Protein AF-A0A2R5GRP2-F1 (afdb_monomer_lite)

Radius of gyration: 33.59 Å; chains: 1; bounding box: 84×101×77 Å

Organism: NCBI:txid2315210

Sequence (358 aa):
MQRFFGSDDLDRAREEDQEDGGRRRRFSERTPSVSNTRTTKNRHRKRLSARVRTIVASLPGARESVGASSSTSNSSSSRRLSLGASSSNRRRLSTNFRTLTSGSEDLRGHLDSLGSDDEYEDYKAKREHRFDEQDDEDDQDQDEHDDWRSATTDYSRRDPILLTEITEDEPTFIYERPNGTRVRYRVESLVDYMLFAGTFAEPETALPFSEDDLAEIDRLAQEAGFDRESVLDASRQPQQFADRRFSTSALVGLERCCGELVGEIPEIAESDESRESAQVYLMTELFPSIRYYFRQIYDFDPEFATQSLEQWRAFVRGPPNRPNADRNRVQNMAMQFFSDLERDYPAPSPQESESENV

Foldseek 3Di:
DDDDDDDDDDPPDPDDDDDDDDDPDPDPPPPPDPPPPVVVVVVVVVVVVVVLVVVVVPQPPPPPPPDDDDDDDDDD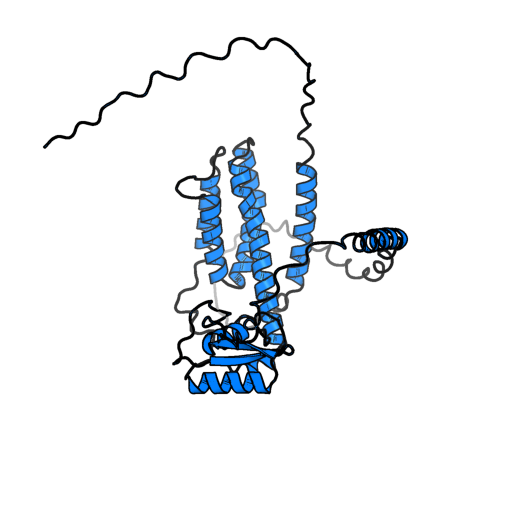DDDDDDDDDDDDDPPDDDPDDPDDDPDPPPPPPPPPPPDDVVVVVVVVVVVVVPPPPDDDDDDDDPDDDPPPVVPPDPQPLAAPQVRDGDDPPAQWDWDQDPVRDIHIHRLVSLQCCCVVQVQQADPPPSHHDDLVSQVVSQVSCVVVVNPHDRSSVSVVCSVVSVSVNVLVVSLVVLLVVLVVLLVVLLVLQPDPDALVVSVCCCVPPRLVSNLVSLVVSCVSPVQVSVVSLVVSLCVLQDDPVDGRHGNSVCSVVVVVSSVVSCVVRPRDDPVVVVPPPD

Secondary structure (DSSP, 8-state):
----------S-----------------------TTHHHHHHHHHHHHHHHHHHHHTTSTTTTSSS-------------------------S----SSS-SS--SSSSSSSS-S--THHHHHHHHHHHTTSS----------S--TTSTT------SB-TTT-PBPPTTS-EEEEE-TTS-EEEEEHHHHHHHHHHHT--B-TTT-PBPPHHHHHHHHHHHHHTT-----HHHHHT-HHHHHHHHHHHHHHHHHHHHHHHHHHHHHHHHHSSS-HHHHHHHIIIIIHHHHHHHHHHHHHH-HHHHHHHHHHHHHHHH--TTSPPP-TTS-HHHHHHHHHHHHHHSPPPPTTTTTSS--

Structure (mmCIF, N/CA/C/O backbone):
data_AF-A0A2R5GRP2-F1
#
_entry.id   AF-A0A2R5GRP2-F1
#
loop_
_atom_site.group_PDB
_atom_site.id
_atom_site.type_symbol
_atom_site.label_atom_id
_atom_site.label_alt_id
_atom_site.label_comp_id
_atom_site.label_asym_id
_atom_site.label_entity_id
_atom_site.label_seq_id
_atom_site.pdbx_PDB_ins_code
_atom_site.Cartn_x
_atom_site.Cartn_y
_atom_site.Cartn_z
_atom_site.occupancy
_atom_site.B_iso_or_equiv
_atom_site.auth_seq_id
_atom_site.auth_comp_id
_atom_site.auth_asym_id
_atom_site.auth_atom_id
_atom_site.pdbx_PDB_model_num
ATOM 1 N N . MET A 1 1 ? -40.818 5.295 -43.893 1.00 42.00 1 MET A N 1
ATOM 2 C CA . MET A 1 1 ? -40.616 6.736 -43.633 1.00 42.00 1 MET A CA 1
ATOM 3 C C . MET A 1 1 ? -39.122 7.001 -43.579 1.00 42.00 1 MET A C 1
ATOM 5 O O . MET A 1 1 ? -38.483 6.665 -42.595 1.00 42.00 1 MET A O 1
ATOM 9 N N . GLN A 1 2 ? -38.575 7.495 -44.688 1.00 37.28 2 GLN A N 1
ATOM 10 C CA . GLN A 1 2 ? -37.190 7.948 -44.828 1.00 37.28 2 GLN A CA 1
ATOM 11 C C . GLN A 1 2 ? -37.059 9.339 -44.194 1.00 37.28 2 GLN A C 1
ATOM 13 O O . GLN A 1 2 ? -37.942 10.173 -44.394 1.00 37.28 2 GLN A O 1
ATOM 18 N N . ARG A 1 3 ? -35.979 9.604 -43.451 1.00 44.75 3 ARG A N 1
ATOM 19 C CA . ARG A 1 3 ? -35.575 10.967 -43.083 1.00 44.75 3 ARG A CA 1
ATOM 20 C C . ARG A 1 3 ? -34.190 11.247 -43.652 1.00 44.75 3 ARG A C 1
ATOM 22 O O . ARG A 1 3 ? -33.227 10.562 -43.329 1.00 44.75 3 ARG A O 1
ATOM 29 N N . PHE A 1 4 ? -34.179 12.232 -44.541 1.00 49.69 4 PHE A N 1
ATOM 30 C CA . PHE A 1 4 ? -33.035 12.949 -45.083 1.00 49.69 4 PHE A CA 1
ATOM 31 C C . PHE A 1 4 ? -32.295 13.691 -43.962 1.00 49.69 4 PHE A C 1
ATOM 33 O O . PHE A 1 4 ? -32.942 14.358 -43.157 1.00 49.69 4 PHE A O 1
ATOM 40 N N . PHE A 1 5 ? -30.964 13.645 -43.965 1.00 48.28 5 PHE A N 1
ATOM 41 C CA . PHE A 1 5 ? -30.134 14.682 -43.355 1.00 48.28 5 PHE A CA 1
ATOM 42 C C . PHE A 1 5 ? -29.371 15.380 -44.478 1.00 48.28 5 PHE A C 1
ATOM 44 O O . PHE A 1 5 ? -28.694 14.727 -45.271 1.00 48.28 5 PHE A O 1
ATOM 51 N N . GLY A 1 6 ? -29.596 16.690 -44.574 1.00 41.53 6 GLY A N 1
ATOM 52 C CA . GLY A 1 6 ? -28.989 17.584 -45.547 1.00 41.53 6 GLY A CA 1
ATOM 53 C C . GLY A 1 6 ? -27.533 17.866 -45.206 1.00 41.53 6 GLY A C 1
ATOM 54 O O . GLY A 1 6 ? -27.163 18.023 -44.044 1.00 41.53 6 GLY A O 1
ATOM 55 N N . SER A 1 7 ? -26.732 17.892 -46.258 1.00 47.41 7 SER A N 1
ATOM 56 C CA . SER A 1 7 ? -25.325 18.244 -46.305 1.00 47.41 7 SER A CA 1
ATOM 57 C C . SER A 1 7 ? -25.214 19.654 -46.877 1.00 47.41 7 SER A C 1
ATOM 59 O O . SER A 1 7 ? -25.222 19.782 -48.092 1.00 47.41 7 SER A O 1
ATOM 61 N N . ASP A 1 8 ? -25.148 20.678 -46.033 1.00 50.06 8 ASP A N 1
ATOM 62 C CA . ASP A 1 8 ? -24.858 22.058 -46.442 1.00 50.06 8 ASP A CA 1
ATOM 63 C C . ASP A 1 8 ? -24.327 22.810 -45.215 1.00 50.06 8 ASP A C 1
ATOM 65 O O . ASP A 1 8 ? -25.130 23.291 -44.430 1.00 50.06 8 ASP A O 1
ATOM 69 N N . ASP A 1 9 ? -23.002 22.825 -45.001 1.00 50.00 9 ASP A N 1
ATOM 70 C CA . ASP A 1 9 ? -22.306 23.776 -44.099 1.00 50.00 9 ASP A CA 1
ATOM 71 C C . ASP A 1 9 ? -20.762 23.634 -44.182 1.00 50.00 9 ASP A C 1
ATOM 73 O O . ASP A 1 9 ? -20.066 23.515 -43.174 1.00 50.00 9 ASP A O 1
ATOM 77 N N . LEU A 1 10 ? -20.181 23.609 -45.393 1.00 50.19 10 LEU A N 1
ATOM 78 C CA . LEU A 1 10 ? -18.722 23.433 -45.568 1.00 50.19 10 LEU A CA 1
ATOM 79 C C . LEU A 1 10 ? -17.985 24.480 -46.423 1.00 50.19 10 LEU A C 1
ATOM 81 O O . LEU A 1 10 ? -16.818 24.267 -46.731 1.00 50.19 10 LEU A O 1
ATOM 85 N N . ASP A 1 11 ? -18.576 25.643 -46.719 1.00 48.56 11 ASP A N 1
ATOM 86 C CA . ASP A 1 11 ? -17.960 26.623 -47.641 1.00 48.56 11 ASP A CA 1
ATOM 87 C C . ASP A 1 11 ? -17.788 28.053 -47.083 1.00 48.56 11 ASP A C 1
ATOM 89 O O . ASP A 1 11 ? -17.907 29.031 -47.821 1.00 48.56 11 ASP A O 1
ATOM 93 N N . ARG A 1 12 ? -17.484 28.240 -45.787 1.00 49.84 12 ARG A N 1
ATOM 94 C CA . ARG A 1 12 ? -17.357 29.610 -45.233 1.00 49.84 12 ARG A CA 1
ATOM 95 C C . ARG A 1 12 ? -16.226 29.865 -44.234 1.00 49.84 12 ARG A C 1
ATOM 97 O O . ARG A 1 12 ? -16.458 30.455 -43.185 1.00 49.84 12 ARG A O 1
ATOM 104 N N . ALA A 1 13 ? -14.993 29.482 -44.567 1.00 45.59 13 ALA A N 1
ATOM 105 C CA . ALA A 1 13 ? -13.818 29.918 -43.793 1.00 45.59 13 ALA A CA 1
ATOM 106 C C . ALA A 1 13 ? -12.528 29.983 -44.630 1.00 45.59 13 ALA A C 1
ATOM 108 O O . ALA A 1 13 ? -11.503 29.410 -44.261 1.00 45.59 13 ALA A O 1
ATOM 109 N N . ARG A 1 14 ? -12.570 30.636 -45.797 1.00 50.59 14 ARG A N 1
ATOM 110 C CA . ARG A 1 14 ? -11.389 30.769 -46.658 1.00 50.59 14 ARG A CA 1
ATOM 111 C C . ARG A 1 14 ? -11.314 32.128 -47.339 1.00 50.59 14 ARG A C 1
ATOM 113 O O . ARG A 1 14 ? -11.380 32.190 -48.553 1.00 50.59 14 ARG A O 1
ATOM 120 N N . GLU A 1 15 ? -11.176 33.188 -46.554 1.00 54.12 15 GLU A N 1
ATOM 121 C CA . GLU A 1 15 ? -10.680 34.491 -47.012 1.00 54.12 15 GLU A CA 1
ATOM 122 C C . GLU A 1 15 ? -10.561 35.410 -45.799 1.00 54.12 15 GLU A C 1
ATOM 124 O O . GLU A 1 15 ? -11.574 35.881 -45.308 1.00 54.12 15 GLU A O 1
ATOM 129 N N . GLU A 1 16 ? -9.342 35.556 -45.279 1.00 52.00 16 GLU A N 1
ATOM 130 C CA . GLU A 1 16 ? -8.806 36.706 -44.529 1.00 52.00 16 GLU A CA 1
ATOM 131 C C . GLU A 1 16 ? -7.532 36.220 -43.829 1.00 52.00 16 GLU A C 1
ATOM 133 O O . GLU A 1 16 ? -7.597 35.406 -42.918 1.00 52.00 16 GLU A O 1
ATOM 138 N N . ASP A 1 17 ? -6.378 36.585 -44.395 1.00 45.94 17 ASP A N 1
ATOM 139 C CA . ASP A 1 17 ? -5.119 36.877 -43.685 1.00 45.94 17 ASP A CA 1
ATOM 140 C C . ASP A 1 17 ? -3.984 36.966 -44.714 1.00 45.94 17 ASP A C 1
ATOM 142 O O . ASP A 1 17 ? -3.132 36.089 -44.887 1.00 45.94 17 ASP A O 1
ATOM 146 N N . GLN A 1 18 ? -4.016 38.076 -45.448 1.00 48.25 18 GLN A N 1
ATOM 147 C CA . GLN A 1 18 ? -2.868 38.630 -46.145 1.00 48.25 18 GLN A CA 1
ATOM 148 C C . GLN A 1 18 ? -2.568 39.977 -45.483 1.00 48.25 18 GLN A C 1
ATOM 150 O O . GLN A 1 18 ? -3.483 40.760 -45.268 1.00 48.25 18 GLN A O 1
ATOM 155 N N . GLU A 1 19 ? -1.279 40.216 -45.227 1.00 50.59 19 GLU A N 1
ATOM 156 C CA . GLU A 1 19 ? -0.665 41.453 -44.714 1.00 50.59 19 GLU A CA 1
ATOM 157 C C . GLU A 1 19 ? -0.461 41.553 -43.191 1.00 50.59 19 GLU A C 1
ATOM 159 O O . GLU A 1 19 ? -1.146 42.286 -42.493 1.00 50.59 19 GLU A O 1
ATOM 164 N N . ASP A 1 20 ? 0.634 40.958 -42.697 1.00 46.66 20 ASP A N 1
ATOM 165 C CA . ASP A 1 20 ? 1.505 41.736 -41.808 1.00 46.66 20 ASP A CA 1
ATOM 166 C C . ASP A 1 20 ? 2.986 41.452 -42.088 1.00 46.66 20 ASP A C 1
ATOM 168 O O . ASP A 1 20 ? 3.530 40.356 -41.901 1.00 46.66 20 ASP A O 1
ATOM 172 N N . GLY A 1 21 ? 3.630 42.473 -42.642 1.00 46.66 21 GLY A N 1
ATOM 173 C CA . GLY A 1 21 ? 5.024 42.484 -43.018 1.00 46.66 21 GLY A CA 1
ATOM 174 C C . GLY A 1 21 ? 5.867 43.138 -41.933 1.00 46.66 21 GLY A C 1
ATOM 175 O O . GLY A 1 21 ? 5.850 44.350 -41.763 1.00 46.66 21 GLY A O 1
ATOM 176 N N . GLY A 1 22 ? 6.762 42.350 -41.339 1.00 46.25 22 GLY A N 1
ATOM 177 C CA . GLY A 1 22 ? 8.067 42.861 -40.927 1.00 46.25 22 GLY A CA 1
ATOM 178 C C . GLY A 1 22 ? 8.348 42.879 -39.429 1.00 46.25 22 GLY A C 1
ATOM 179 O O . GLY A 1 22 ? 7.988 43.803 -38.715 1.00 46.25 22 GLY A O 1
ATOM 180 N N . ARG A 1 23 ? 9.201 41.938 -39.003 1.00 41.94 23 ARG A N 1
ATOM 181 C CA . ARG A 1 23 ? 10.429 42.200 -38.221 1.00 41.94 23 ARG A CA 1
ATOM 182 C C . ARG A 1 23 ? 11.177 40.886 -38.002 1.00 41.94 23 ARG A C 1
ATOM 184 O O . ARG A 1 23 ? 10.988 40.180 -37.019 1.00 41.94 23 ARG A O 1
ATOM 191 N N . ARG A 1 24 ? 12.091 40.573 -38.926 1.00 44.19 24 ARG A N 1
ATOM 192 C CA . ARG A 1 24 ? 13.098 39.515 -38.752 1.00 44.19 24 ARG A CA 1
ATOM 193 C C . ARG A 1 24 ? 14.071 39.912 -37.635 1.00 44.19 24 ARG A C 1
ATOM 195 O O . ARG A 1 24 ? 15.111 40.514 -37.897 1.00 44.19 24 ARG A O 1
ATOM 202 N N . ARG A 1 25 ? 13.760 39.550 -36.389 1.00 44.38 25 ARG A N 1
ATOM 203 C CA . ARG A 1 25 ? 14.774 39.410 -35.337 1.00 44.38 25 ARG A CA 1
ATOM 204 C C . ARG A 1 25 ? 15.482 38.076 -35.559 1.00 44.38 25 ARG A C 1
ATOM 206 O O . ARG A 1 25 ? 14.883 37.020 -35.404 1.00 44.38 25 ARG A O 1
ATOM 213 N N . ARG A 1 26 ? 16.755 38.137 -35.959 1.00 43.94 26 ARG A N 1
ATOM 214 C CA . ARG A 1 26 ? 17.664 36.985 -35.954 1.00 43.94 26 ARG A CA 1
ATOM 215 C C . ARG A 1 26 ? 17.846 36.538 -34.501 1.00 43.94 26 ARG A C 1
ATOM 217 O O . ARG A 1 26 ? 18.658 37.115 -33.785 1.00 43.94 26 ARG A O 1
ATOM 224 N N . PHE A 1 27 ? 17.070 35.550 -34.072 1.00 39.59 27 PHE A N 1
ATOM 225 C CA . PHE A 1 27 ? 17.399 34.759 -32.895 1.00 39.59 27 PHE A CA 1
ATOM 226 C C . PHE A 1 27 ? 18.541 33.826 -33.288 1.00 39.59 27 PHE A C 1
ATOM 228 O O . PHE A 1 27 ? 18.410 33.016 -34.202 1.00 39.59 27 PHE A O 1
ATOM 235 N N . SER A 1 28 ? 19.694 34.004 -32.652 1.00 43.53 28 SER A N 1
ATOM 236 C CA . SER A 1 28 ? 20.779 33.040 -32.721 1.00 43.53 28 SER A CA 1
ATOM 237 C C . SER A 1 28 ? 20.319 31.755 -32.037 1.00 43.53 28 SER A C 1
ATOM 239 O O . SER A 1 28 ? 19.992 31.748 -30.851 1.00 43.53 28 SER A O 1
ATOM 241 N N . GLU A 1 29 ? 20.291 30.665 -32.796 1.00 41.75 29 GLU A N 1
ATOM 242 C CA . GLU A 1 29 ? 20.126 29.311 -32.282 1.00 41.75 29 GLU A CA 1
ATOM 243 C C . GLU A 1 29 ? 21.314 28.984 -31.366 1.00 41.75 29 GLU A C 1
ATOM 245 O O . GLU A 1 29 ? 22.359 28.497 -31.790 1.00 41.75 29 GLU A O 1
ATOM 250 N N . ARG A 1 30 ? 21.175 29.284 -30.072 1.00 42.44 30 ARG A N 1
ATOM 251 C CA . ARG A 1 30 ? 21.917 28.574 -29.034 1.00 42.44 30 ARG A CA 1
ATOM 252 C C . ARG A 1 30 ? 21.149 27.295 -28.749 1.00 42.44 30 ARG A C 1
ATOM 254 O O . ARG A 1 30 ? 20.247 27.281 -27.919 1.00 42.44 30 ARG A O 1
ATOM 261 N N . THR A 1 31 ? 21.516 26.226 -29.444 1.00 46.00 31 THR A N 1
ATOM 262 C CA . THR A 1 31 ? 21.141 24.867 -29.056 1.00 46.00 31 THR A CA 1
ATOM 263 C C . THR A 1 31 ? 21.637 24.619 -27.624 1.00 46.00 31 THR A C 1
ATOM 265 O O . THR A 1 31 ? 22.850 24.711 -27.394 1.00 46.00 31 THR A O 1
ATOM 268 N N . PRO A 1 32 ? 20.763 24.343 -26.641 1.00 43.00 32 PRO A N 1
ATOM 269 C CA . PRO A 1 32 ? 21.218 23.930 -25.324 1.00 43.00 32 PRO A CA 1
ATOM 270 C C . PRO A 1 32 ? 21.954 22.594 -25.461 1.00 43.00 32 PRO A C 1
ATOM 272 O O . PRO A 1 32 ? 21.429 21.626 -26.006 1.00 43.00 32 PRO A O 1
ATOM 275 N N . SER A 1 33 ? 23.200 22.560 -24.995 1.00 46.88 33 SER A N 1
ATOM 276 C CA . SER A 1 33 ? 23.990 21.335 -24.894 1.00 46.88 33 SER A CA 1
ATOM 277 C C . SER A 1 33 ? 23.273 20.337 -23.976 1.00 46.88 33 SER A C 1
ATOM 279 O O . SER A 1 33 ? 23.182 20.548 -22.766 1.00 46.88 33 SER A O 1
ATOM 281 N N . VAL A 1 34 ? 22.770 19.243 -24.553 1.00 49.34 34 VAL A N 1
ATOM 282 C CA . VAL A 1 34 ? 22.021 18.162 -23.879 1.00 49.34 34 VAL A CA 1
ATOM 283 C C . VAL A 1 34 ? 22.939 17.252 -23.028 1.00 49.34 34 VAL A C 1
ATOM 285 O O . VAL A 1 34 ? 22.512 16.242 -22.478 1.00 49.34 34 VAL A O 1
ATOM 288 N N . SER A 1 35 ? 24.219 17.589 -22.836 1.00 47.88 35 SER A N 1
ATOM 289 C CA . SER A 1 35 ? 25.205 16.650 -22.278 1.00 47.88 35 SER A CA 1
ATOM 290 C C . SER A 1 35 ? 25.266 16.532 -20.742 1.00 47.88 35 SER A C 1
ATOM 292 O O . SER A 1 35 ? 26.116 15.794 -20.248 1.00 47.88 35 SER A O 1
ATOM 294 N N . ASN A 1 36 ? 24.411 17.208 -19.958 1.00 45.16 36 ASN A N 1
ATOM 295 C CA . ASN A 1 36 ? 24.602 17.311 -18.494 1.00 45.16 36 ASN A CA 1
ATOM 296 C C . ASN A 1 36 ? 23.545 16.648 -17.587 1.00 45.16 36 ASN A C 1
ATOM 298 O O . ASN A 1 36 ? 23.745 16.612 -16.375 1.00 45.16 36 ASN A O 1
ATOM 302 N N . THR A 1 37 ? 22.466 16.058 -18.108 1.00 48.72 37 THR A N 1
ATOM 303 C CA . THR A 1 37 ? 21.441 15.396 -17.263 1.00 48.72 37 THR A CA 1
ATOM 304 C C . THR A 1 37 ? 21.808 13.961 -16.852 1.00 48.72 37 THR A C 1
ATOM 306 O O . THR A 1 37 ? 21.273 13.426 -15.882 1.00 48.72 37 THR A O 1
ATOM 309 N N . ARG A 1 38 ? 22.761 13.321 -17.544 1.00 49.44 38 ARG A N 1
ATOM 310 C CA . ARG A 1 38 ? 23.142 11.913 -17.306 1.00 49.44 38 ARG A CA 1
ATOM 311 C C . ARG A 1 38 ? 24.060 11.734 -16.084 1.00 49.44 38 ARG A C 1
ATOM 313 O O . ARG A 1 38 ? 24.023 10.702 -15.416 1.00 49.44 38 ARG A O 1
ATOM 320 N N . THR A 1 39 ? 24.863 12.745 -15.739 1.00 52.59 39 THR A N 1
ATOM 321 C CA . THR A 1 39 ? 25.797 12.690 -14.594 1.00 52.59 39 THR A CA 1
ATOM 322 C C . THR A 1 39 ? 25.099 12.900 -13.247 1.00 52.59 39 THR A C 1
ATOM 324 O O . THR A 1 39 ? 25.524 12.326 -12.240 1.00 52.59 39 THR A O 1
ATOM 327 N N . THR A 1 40 ? 24.002 13.658 -13.219 1.00 50.94 40 THR A N 1
ATOM 328 C CA . THR A 1 40 ? 23.194 13.891 -12.013 1.00 50.94 40 THR A CA 1
ATOM 329 C C . THR A 1 40 ? 22.341 12.670 -11.660 1.00 50.94 40 THR A C 1
ATOM 331 O O . THR A 1 40 ? 22.373 12.241 -10.503 1.00 50.94 40 THR A O 1
ATOM 334 N N . LYS A 1 41 ? 21.703 12.019 -12.648 1.00 54.81 41 LYS A N 1
ATOM 335 C CA . LYS A 1 41 ? 20.965 10.752 -12.449 1.00 54.81 41 LYS A CA 1
ATOM 336 C C . LYS A 1 41 ? 21.868 9.640 -11.879 1.00 54.81 41 LYS A C 1
ATOM 338 O O . LYS A 1 41 ? 21.518 9.002 -10.885 1.00 54.81 41 LYS A O 1
ATOM 343 N N . ASN A 1 42 ? 23.094 9.486 -12.393 1.00 53.84 42 ASN A N 1
ATOM 344 C CA . ASN A 1 42 ? 24.057 8.490 -11.889 1.00 53.84 42 ASN A CA 1
ATOM 345 C C . ASN A 1 42 ? 24.527 8.736 -10.441 1.00 53.84 42 ASN A C 1
ATOM 347 O O . ASN A 1 42 ? 24.821 7.785 -9.710 1.00 53.84 42 ASN A O 1
ATOM 351 N N . ARG A 1 43 ? 24.602 9.998 -9.994 1.00 52.06 43 ARG A N 1
ATOM 352 C CA . ARG A 1 43 ? 24.939 10.328 -8.597 1.00 52.06 43 ARG A CA 1
ATOM 353 C C . ARG A 1 43 ? 23.783 10.035 -7.644 1.00 52.06 43 ARG A C 1
ATOM 355 O O . ARG A 1 43 ? 24.036 9.577 -6.530 1.00 52.06 43 ARG A O 1
ATOM 362 N N . HIS A 1 44 ? 22.541 10.251 -8.074 1.00 50.03 44 HIS A N 1
ATOM 363 C CA . HIS A 1 44 ? 21.370 9.949 -7.254 1.00 50.03 44 HIS A CA 1
ATOM 364 C C . HIS A 1 44 ? 21.200 8.433 -7.046 1.00 50.03 44 HIS A C 1
ATOM 366 O O . HIS A 1 44 ? 21.066 7.989 -5.905 1.00 50.03 44 HIS A O 1
ATOM 372 N N . ARG A 1 45 ? 21.390 7.635 -8.109 1.00 56.72 45 ARG A N 1
ATOM 373 C CA . ARG A 1 45 ? 21.336 6.158 -8.078 1.00 56.72 45 ARG A CA 1
ATOM 374 C C . ARG A 1 45 ? 22.344 5.522 -7.117 1.00 56.72 45 ARG A C 1
ATOM 376 O O . ARG A 1 45 ? 21.994 4.629 -6.347 1.00 56.72 45 ARG A O 1
ATOM 383 N N . LYS A 1 46 ? 23.592 6.011 -7.088 1.00 58.34 46 LYS A N 1
ATOM 384 C CA . LYS A 1 46 ? 24.605 5.509 -6.137 1.00 58.34 46 LYS A CA 1
ATOM 385 C C . LYS A 1 46 ? 24.222 5.780 -4.677 1.00 58.34 46 LYS A C 1
ATOM 387 O O . LYS A 1 46 ? 24.477 4.930 -3.827 1.00 58.34 46 LYS A O 1
ATOM 392 N N . ARG A 1 47 ? 23.584 6.923 -4.390 1.00 54.50 47 ARG A N 1
ATOM 393 C CA . ARG A 1 47 ? 23.134 7.290 -3.034 1.00 54.50 47 ARG A CA 1
ATOM 394 C C . ARG A 1 47 ? 21.908 6.486 -2.585 1.00 54.50 47 ARG A C 1
ATOM 396 O O . ARG A 1 47 ? 21.872 6.079 -1.427 1.00 54.50 47 ARG A O 1
ATOM 403 N N . LEU A 1 48 ? 20.963 6.206 -3.487 1.00 53.03 48 LEU A N 1
ATOM 404 C CA . LEU A 1 48 ? 19.796 5.357 -3.205 1.00 53.03 48 LEU A CA 1
ATOM 405 C C . LEU A 1 48 ? 20.210 3.909 -2.904 1.00 53.03 48 LEU A C 1
ATOM 407 O O . LEU A 1 48 ? 19.848 3.388 -1.852 1.00 53.03 48 LEU A O 1
ATOM 411 N N . SER A 1 49 ? 21.086 3.303 -3.720 1.00 52.75 49 SER A N 1
ATOM 412 C CA . SER A 1 49 ? 21.537 1.919 -3.469 1.00 52.75 49 SER A CA 1
ATOM 413 C C . SER A 1 49 ? 22.292 1.751 -2.140 1.00 52.75 49 SER A C 1
ATOM 415 O O . SER A 1 49 ? 22.223 0.693 -1.518 1.00 52.75 49 SER A O 1
ATOM 417 N N . ALA A 1 50 ? 23.004 2.791 -1.688 1.00 50.75 50 ALA A N 1
ATOM 418 C CA . ALA A 1 50 ? 23.703 2.776 -0.407 1.00 50.75 50 ALA A CA 1
ATOM 419 C C . ALA A 1 50 ? 22.728 2.892 0.776 1.00 50.75 50 ALA A C 1
ATOM 421 O O . ALA A 1 50 ? 22.891 2.181 1.761 1.00 50.75 50 ALA A O 1
ATOM 422 N N . ARG A 1 51 ? 21.692 3.738 0.667 1.00 51.94 51 ARG A N 1
ATOM 423 C CA . ARG A 1 51 ? 20.662 3.896 1.708 1.00 51.94 51 ARG A CA 1
ATOM 424 C C . ARG A 1 51 ? 19.816 2.638 1.890 1.00 51.94 51 ARG A C 1
ATOM 426 O O . ARG A 1 51 ? 19.596 2.233 3.025 1.00 51.94 51 ARG A O 1
ATOM 433 N N . VAL A 1 52 ? 19.406 1.995 0.796 1.00 53.88 52 VAL A N 1
ATOM 434 C CA . VAL A 1 52 ? 18.577 0.781 0.861 1.00 53.88 52 VAL A CA 1
ATOM 435 C C . VAL A 1 52 ? 19.336 -0.380 1.511 1.00 53.88 52 VAL A C 1
ATOM 437 O O . VAL A 1 52 ? 18.791 -1.047 2.383 1.00 53.88 52 VAL A O 1
ATOM 440 N N . ARG A 1 53 ? 20.631 -0.565 1.203 1.00 55.28 53 ARG A N 1
ATOM 441 C CA . ARG A 1 53 ? 21.458 -1.585 1.881 1.00 55.28 53 ARG A CA 1
ATOM 442 C C . ARG A 1 53 ? 21.572 -1.359 3.388 1.00 55.28 53 ARG A C 1
ATOM 444 O O . ARG A 1 53 ? 21.602 -2.332 4.134 1.00 55.28 53 ARG A O 1
ATOM 451 N N . THR A 1 54 ? 21.635 -0.105 3.834 1.00 55.44 54 THR A N 1
ATOM 452 C CA . THR A 1 54 ? 21.674 0.221 5.266 1.00 55.44 54 THR A CA 1
ATOM 453 C C . THR A 1 54 ? 20.348 -0.103 5.954 1.00 55.44 54 THR A C 1
ATOM 455 O O . THR A 1 54 ? 20.368 -0.654 7.048 1.00 55.44 54 THR A O 1
ATOM 458 N N . ILE A 1 55 ? 19.212 0.177 5.304 1.00 55.12 55 ILE A N 1
ATOM 459 C CA . ILE A 1 55 ? 17.875 -0.118 5.846 1.00 55.12 55 ILE A CA 1
ATOM 460 C C . ILE A 1 55 ? 17.649 -1.634 5.932 1.00 55.12 55 ILE A C 1
ATOM 462 O O . ILE A 1 55 ? 17.278 -2.137 6.990 1.00 55.12 55 ILE A O 1
ATOM 466 N N . VAL A 1 56 ? 17.968 -2.384 4.873 1.00 54.62 56 VAL A N 1
ATOM 467 C CA . VAL A 1 56 ? 17.821 -3.853 4.850 1.00 54.62 56 VAL A CA 1
ATOM 468 C C . VAL A 1 56 ? 18.701 -4.528 5.909 1.00 54.62 56 VAL A C 1
ATOM 470 O O . VAL A 1 56 ? 18.273 -5.476 6.557 1.00 54.62 56 VAL A O 1
ATOM 473 N N . ALA A 1 57 ? 19.908 -4.010 6.160 1.00 60.19 57 ALA A N 1
ATOM 474 C CA . ALA A 1 57 ? 20.786 -4.526 7.214 1.00 60.19 57 ALA A CA 1
ATOM 475 C C . ALA A 1 57 ? 20.288 -4.240 8.647 1.00 60.19 57 ALA A C 1
ATOM 477 O O . ALA A 1 57 ? 20.816 -4.828 9.592 1.00 60.19 57 ALA A O 1
ATOM 478 N N . SER A 1 58 ? 19.312 -3.339 8.811 1.00 48.00 58 SER A N 1
ATOM 479 C CA . SER A 1 58 ? 18.723 -2.972 10.105 1.00 48.00 58 SER A CA 1
ATOM 480 C C . SER A 1 58 ? 17.405 -3.684 10.425 1.00 48.00 58 SER A C 1
ATOM 482 O O . SER A 1 58 ? 16.902 -3.520 11.533 1.00 48.00 58 SER A O 1
ATOM 484 N N . LEU A 1 59 ? 16.863 -4.490 9.502 1.00 47.78 59 LEU A N 1
ATOM 485 C CA . LEU A 1 59 ? 15.645 -5.260 9.754 1.00 47.78 59 LEU A CA 1
ATOM 486 C C . LEU A 1 59 ? 15.922 -6.401 10.762 1.00 47.78 59 LEU A C 1
ATOM 488 O O . LEU A 1 59 ? 16.836 -7.208 10.535 1.00 47.78 59 LEU A O 1
ATOM 492 N N . PRO A 1 60 ? 15.167 -6.492 11.874 1.00 40.94 60 PRO A N 1
ATOM 493 C CA . PRO A 1 60 ? 15.247 -7.627 12.789 1.00 40.94 60 PRO A CA 1
ATOM 494 C C . PRO A 1 60 ? 14.822 -8.909 12.052 1.00 40.94 60 PRO A C 1
ATOM 496 O O . PRO A 1 60 ? 13.806 -8.927 11.371 1.00 40.94 60 PRO A O 1
ATOM 499 N N . GLY A 1 61 ? 15.644 -9.964 12.127 1.00 46.66 61 GLY A N 1
ATOM 500 C CA . GLY A 1 61 ? 15.409 -11.254 11.448 1.00 46.66 61 GLY A CA 1
ATOM 501 C C . GLY A 1 61 ? 16.462 -11.648 10.401 1.00 46.66 61 GLY A C 1
ATOM 502 O O . GLY A 1 61 ? 16.670 -12.831 10.148 1.00 46.66 61 GLY A O 1
ATOM 503 N N . ALA A 1 62 ? 17.248 -10.704 9.869 1.00 44.88 62 ALA A N 1
ATOM 504 C CA . ALA A 1 62 ? 18.261 -11.012 8.845 1.00 44.88 62 ALA A CA 1
ATOM 505 C C . ALA A 1 62 ? 19.518 -11.755 9.368 1.00 44.88 62 ALA A C 1
ATOM 507 O O . ALA A 1 62 ? 20.429 -12.051 8.592 1.00 44.88 62 ALA A O 1
ATOM 508 N N . ARG A 1 63 ? 19.617 -12.034 10.678 1.00 47.47 63 ARG A N 1
ATOM 509 C CA . ARG A 1 63 ? 20.837 -12.565 11.320 1.00 47.47 63 ARG A CA 1
ATOM 510 C C . ARG A 1 63 ? 20.775 -14.014 11.812 1.00 47.47 63 ARG A C 1
ATOM 512 O O . ARG A 1 63 ? 21.826 -14.522 12.191 1.00 47.47 63 ARG A O 1
ATOM 519 N N . GLU A 1 64 ? 19.632 -14.697 11.769 1.00 44.91 64 GLU A N 1
ATOM 520 C CA . GLU A 1 64 ? 19.495 -16.001 12.452 1.00 44.91 64 GLU A CA 1
ATOM 521 C C . GLU A 1 64 ? 19.450 -17.248 11.549 1.00 44.91 64 GLU A C 1
ATOM 523 O O . GLU A 1 64 ? 19.432 -18.364 12.059 1.00 44.91 64 GLU A O 1
ATOM 528 N N . 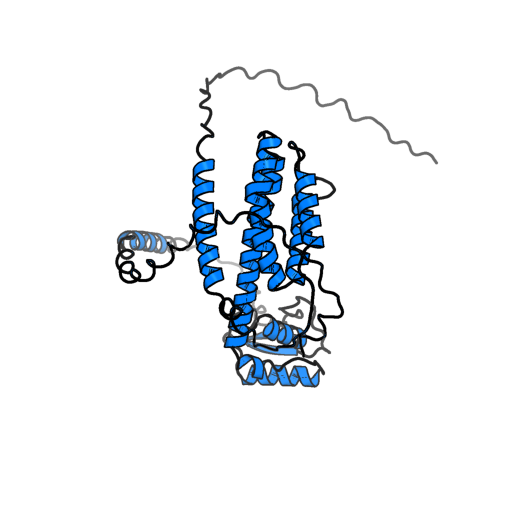SER A 1 65 ? 19.561 -17.135 10.221 1.00 40.75 65 SER A N 1
ATOM 529 C CA . SER A 1 65 ? 19.461 -18.313 9.332 1.00 40.75 65 SER A CA 1
ATOM 530 C C . SER A 1 65 ? 20.778 -19.042 9.007 1.00 40.75 65 SER A C 1
ATOM 532 O O . SER A 1 65 ? 20.795 -19.928 8.151 1.00 40.75 65 SER A O 1
ATOM 534 N N . VAL A 1 66 ? 21.895 -18.747 9.686 1.00 44.31 66 VAL A N 1
ATOM 535 C CA . VAL A 1 66 ? 23.174 -19.449 9.449 1.00 44.31 66 VAL A CA 1
ATOM 536 C C . VAL A 1 66 ? 23.706 -20.090 10.728 1.00 44.31 66 VAL A C 1
ATOM 538 O O . VAL A 1 66 ? 24.619 -19.571 11.364 1.00 44.31 66 VAL A O 1
ATOM 541 N N . GLY A 1 67 ? 23.188 -21.276 11.060 1.00 40.94 67 GLY A N 1
ATOM 542 C CA . GLY A 1 67 ? 23.946 -22.240 11.862 1.00 40.94 67 GLY A CA 1
ATOM 543 C C . GLY A 1 67 ? 23.157 -23.046 12.885 1.00 40.94 67 GLY A C 1
ATOM 544 O O . GLY A 1 67 ? 23.284 -22.792 14.073 1.00 40.94 67 GLY A O 1
ATOM 545 N N . ALA A 1 68 ? 22.467 -24.099 12.440 1.00 36.28 68 ALA A N 1
ATOM 546 C CA . ALA A 1 68 ? 22.233 -25.299 13.249 1.00 36.28 68 ALA A CA 1
ATOM 547 C C . ALA A 1 68 ? 21.782 -26.465 12.350 1.00 36.28 68 ALA A C 1
ATOM 549 O O . ALA A 1 68 ? 20.599 -26.760 12.229 1.00 36.28 68 ALA A O 1
ATOM 550 N N . SER A 1 69 ? 22.730 -27.145 11.702 1.00 35.94 69 SER A N 1
ATOM 551 C CA . SER A 1 69 ? 22.482 -28.467 11.112 1.00 35.94 69 SER A CA 1
ATOM 552 C C . SER A 1 69 ? 23.163 -29.498 11.997 1.00 35.94 69 SER A C 1
ATOM 554 O O . SER A 1 69 ? 24.375 -29.703 11.920 1.00 35.94 69 SER A O 1
ATOM 556 N N . SER A 1 70 ? 22.381 -30.090 12.896 1.00 37.06 70 SER A N 1
ATOM 557 C CA . SER A 1 70 ? 22.798 -31.207 13.726 1.00 37.06 70 SER A CA 1
ATOM 558 C C . SER A 1 70 ? 22.809 -32.503 12.916 1.00 37.06 70 SER A C 1
ATOM 560 O O . SER A 1 70 ? 21.992 -32.776 12.040 1.00 37.06 70 SER A O 1
ATOM 562 N N . SER A 1 71 ? 23.831 -33.282 13.223 1.00 39.03 71 SER A N 1
ATOM 563 C CA . SER A 1 71 ? 24.200 -34.577 12.683 1.00 39.03 71 SER A CA 1
ATOM 564 C C . SER A 1 71 ? 23.154 -35.664 12.926 1.00 39.03 71 SER A C 1
ATOM 566 O O . SER A 1 71 ? 22.797 -35.922 14.074 1.00 39.03 71 SER A O 1
ATOM 568 N N . THR A 1 72 ? 22.813 -36.427 11.890 1.00 36.50 72 THR A N 1
ATOM 569 C CA . THR A 1 72 ? 22.442 -37.840 12.047 1.00 36.50 72 THR A CA 1
ATOM 570 C C . THR A 1 72 ? 23.135 -38.681 10.983 1.00 36.50 72 THR A C 1
ATOM 572 O O . THR A 1 72 ? 22.980 -38.510 9.777 1.00 36.50 72 THR A O 1
ATOM 575 N N . SER A 1 73 ? 23.978 -39.575 11.482 1.00 39.31 73 SER A N 1
ATOM 576 C CA . SER A 1 73 ? 24.668 -40.634 10.769 1.00 39.31 73 SER A CA 1
ATOM 577 C C . SER A 1 73 ? 23.690 -41.718 10.328 1.00 39.31 73 SER A C 1
ATOM 579 O O . SER A 1 73 ? 22.953 -42.235 11.163 1.00 39.31 73 SER A O 1
ATOM 581 N N . ASN A 1 74 ? 23.784 -42.166 9.076 1.00 33.78 74 ASN A N 1
ATOM 582 C CA . ASN A 1 74 ? 23.660 -43.592 8.804 1.00 33.78 74 ASN A CA 1
ATOM 583 C C . ASN A 1 74 ? 24.457 -44.008 7.565 1.00 33.78 74 ASN A C 1
ATOM 585 O O . ASN A 1 74 ? 24.304 -43.504 6.456 1.00 33.78 74 ASN A O 1
ATOM 589 N N . SER A 1 75 ? 25.356 -44.940 7.828 1.00 35.91 75 SER A N 1
ATOM 590 C CA . SER A 1 75 ? 26.216 -45.679 6.922 1.00 35.91 75 SER A CA 1
ATOM 591 C C . SER A 1 75 ? 25.431 -46.656 6.047 1.00 35.91 75 SER A C 1
ATOM 593 O O . SER A 1 75 ? 24.639 -47.430 6.580 1.00 35.91 75 SER A O 1
ATOM 595 N N . SER A 1 76 ? 25.752 -46.733 4.749 1.00 32.12 76 SER A N 1
ATOM 596 C CA . SER A 1 76 ? 26.374 -47.929 4.140 1.00 32.12 76 SER A CA 1
ATOM 597 C C . SER A 1 76 ? 26.465 -47.866 2.605 1.00 32.12 76 SER A C 1
ATOM 599 O O . SER A 1 76 ? 25.465 -47.766 1.908 1.00 32.12 76 SER A O 1
ATOM 601 N N . SER A 1 77 ? 27.694 -48.090 2.130 1.00 33.22 77 SER A N 1
ATOM 602 C CA . SER A 1 77 ? 28.065 -48.949 0.991 1.00 33.22 77 SER A CA 1
ATOM 603 C C . SER A 1 77 ? 27.872 -48.500 -0.471 1.00 33.22 77 SER A C 1
ATOM 605 O O . SER A 1 77 ? 26.816 -48.634 -1.072 1.00 33.22 77 SER A O 1
ATOM 607 N N . SER A 1 78 ? 29.043 -48.255 -1.082 1.00 32.78 78 SER A N 1
ATOM 608 C CA . SER A 1 78 ? 29.492 -48.812 -2.375 1.00 32.78 78 SER A CA 1
ATOM 609 C C . SER A 1 78 ? 29.001 -48.170 -3.683 1.00 32.78 78 SER A C 1
ATOM 611 O O . SER A 1 78 ? 27.997 -48.578 -4.245 1.00 32.78 78 SER A O 1
ATOM 613 N N . ARG A 1 79 ? 29.853 -47.358 -4.326 1.00 35.94 79 ARG A N 1
ATOM 614 C CA . ARG A 1 79 ? 30.795 -47.797 -5.387 1.00 35.94 79 ARG A CA 1
ATOM 615 C C . ARG A 1 79 ? 31.545 -46.596 -5.976 1.00 35.94 79 ARG A C 1
ATOM 617 O O . ARG A 1 79 ? 30.961 -45.609 -6.400 1.00 35.94 79 ARG A O 1
ATOM 624 N N . ARG A 1 80 ? 32.872 -46.735 -6.010 1.00 32.97 80 ARG A N 1
ATOM 625 C CA . ARG A 1 80 ? 33.837 -45.877 -6.707 1.00 32.97 80 ARG A CA 1
ATOM 626 C C . ARG A 1 80 ? 33.599 -45.903 -8.219 1.00 32.97 80 ARG A C 1
ATOM 628 O O . ARG A 1 80 ? 33.642 -46.987 -8.790 1.00 32.97 80 ARG A O 1
ATOM 635 N N . LEU A 1 81 ? 33.555 -44.733 -8.850 1.00 35.72 81 LEU A N 1
ATOM 636 C CA . LEU A 1 81 ? 34.234 -44.482 -10.124 1.00 35.72 81 LEU A CA 1
ATOM 637 C C . LEU A 1 81 ? 34.848 -43.079 -10.081 1.00 35.72 81 LEU A C 1
ATOM 639 O O . LEU A 1 81 ? 34.179 -42.081 -9.837 1.00 35.72 81 LEU A O 1
ATOM 643 N N . SER A 1 82 ? 36.164 -43.053 -10.246 1.00 33.59 82 SER A N 1
ATOM 644 C CA . SER A 1 82 ? 37.035 -41.888 -10.259 1.00 33.59 82 SER A CA 1
ATOM 645 C C . SER A 1 82 ? 37.091 -41.275 -11.656 1.00 33.59 82 SER A C 1
ATOM 647 O O . SER A 1 82 ? 37.532 -41.948 -12.586 1.00 33.59 82 SER A O 1
ATOM 649 N N . LEU A 1 83 ? 36.769 -39.990 -11.781 1.00 34.78 83 LEU A N 1
ATOM 650 C CA . LEU A 1 83 ? 37.269 -39.140 -12.859 1.00 34.78 83 LEU A CA 1
ATOM 651 C C . LEU A 1 83 ? 37.735 -37.823 -12.240 1.00 34.78 83 LEU A C 1
ATOM 653 O O . LEU A 1 83 ? 36.977 -37.120 -11.577 1.00 34.78 83 LEU A O 1
ATOM 657 N N . GLY A 1 84 ? 39.032 -37.563 -12.388 1.00 31.19 84 GLY A N 1
ATOM 658 C CA . GLY A 1 84 ? 39.689 -36.366 -11.893 1.00 31.19 84 GLY A CA 1
ATOM 659 C C . GLY A 1 84 ? 39.418 -35.168 -12.793 1.00 31.19 84 GLY A C 1
ATOM 660 O O . GLY A 1 84 ? 39.479 -35.273 -14.015 1.00 31.19 84 GLY A O 1
ATOM 661 N N . ALA A 1 85 ? 39.185 -34.015 -12.171 1.00 33.09 85 ALA A N 1
ATOM 662 C CA . ALA A 1 85 ? 39.266 -32.723 -12.830 1.00 33.09 85 ALA A CA 1
ATOM 663 C C . ALA A 1 85 ? 39.763 -31.658 -11.840 1.00 33.09 85 ALA A C 1
ATOM 665 O O . ALA A 1 85 ? 39.056 -31.218 -10.941 1.00 33.09 85 ALA A O 1
ATOM 666 N N . SER A 1 86 ? 41.037 -31.318 -12.029 1.00 32.16 86 SER A N 1
ATOM 667 C CA . SER A 1 86 ? 41.656 -29.993 -11.939 1.00 32.16 86 SER A CA 1
ATOM 668 C C . SER A 1 86 ? 41.162 -29.014 -10.861 1.00 32.16 86 SER A C 1
ATOM 670 O O . SER A 1 86 ? 40.224 -28.240 -11.042 1.00 32.16 86 SER A O 1
ATOM 672 N N . SER A 1 87 ? 41.904 -28.973 -9.755 1.00 34.72 87 SER A N 1
ATOM 673 C CA . SER A 1 87 ? 41.851 -27.932 -8.732 1.00 34.72 87 SER A CA 1
ATOM 674 C C . SER A 1 87 ? 42.788 -26.773 -9.091 1.00 34.72 87 SER A C 1
ATOM 676 O O . SER A 1 87 ? 43.994 -26.863 -8.860 1.00 34.72 87 SER A O 1
ATOM 678 N N . SER A 1 88 ? 42.259 -25.671 -9.626 1.00 36.97 88 SER A N 1
ATOM 679 C CA . SER A 1 88 ? 42.951 -24.370 -9.700 1.00 36.97 88 SER A CA 1
ATOM 680 C C . SER A 1 88 ? 41.950 -23.247 -9.986 1.00 36.97 88 SER A C 1
ATOM 682 O O . SER A 1 88 ? 41.698 -22.948 -11.143 1.00 36.97 88 SER A O 1
ATOM 684 N N . ASN A 1 89 ? 41.334 -22.684 -8.933 1.00 34.91 89 ASN A N 1
ATOM 685 C CA . ASN A 1 89 ? 40.865 -21.279 -8.830 1.00 34.91 89 ASN A CA 1
ATOM 686 C C . ASN A 1 89 ? 39.898 -21.071 -7.647 1.00 34.91 89 ASN A C 1
ATOM 688 O O . ASN A 1 89 ? 38.748 -20.676 -7.805 1.00 34.91 89 ASN A O 1
ATOM 692 N N . ARG A 1 90 ? 40.366 -21.308 -6.416 1.00 35.00 90 ARG A N 1
ATOM 693 C CA . ARG A 1 90 ? 39.673 -20.861 -5.191 1.00 35.00 90 ARG A CA 1
ATOM 694 C C . ARG A 1 90 ? 40.665 -20.294 -4.183 1.00 35.00 90 ARG A C 1
ATOM 696 O O . ARG A 1 90 ? 40.849 -20.833 -3.102 1.00 35.00 90 ARG A O 1
ATOM 703 N N . ARG A 1 91 ? 41.339 -19.205 -4.552 1.00 39.19 91 ARG A N 1
ATOM 704 C CA . ARG A 1 91 ? 42.015 -18.305 -3.605 1.00 39.19 91 ARG A CA 1
ATOM 705 C C . ARG A 1 91 ? 42.055 -16.904 -4.188 1.00 39.19 91 ARG A C 1
ATOM 707 O O . ARG A 1 91 ? 43.016 -16.550 -4.857 1.00 39.19 91 ARG A O 1
ATOM 714 N N . ARG A 1 92 ? 40.992 -16.143 -3.942 1.00 40.19 92 ARG A N 1
ATOM 715 C CA . ARG A 1 92 ? 40.948 -14.674 -3.868 1.00 40.19 92 ARG A CA 1
ATOM 716 C C . ARG A 1 92 ? 39.483 -14.297 -3.764 1.00 40.19 92 ARG A C 1
ATOM 718 O O . AR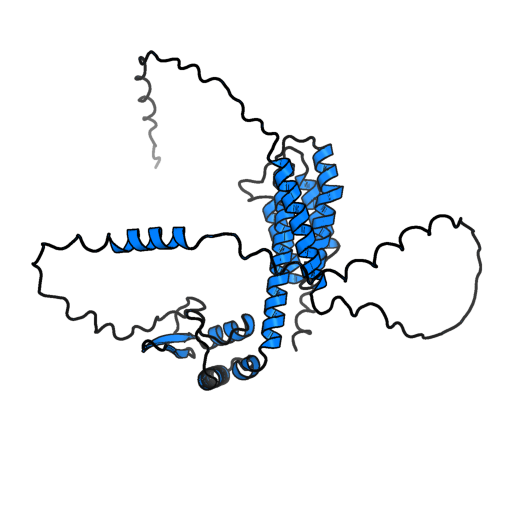G A 1 92 ? 38.800 -14.388 -4.765 1.00 40.19 92 ARG A O 1
ATOM 725 N N . LEU A 1 93 ? 39.033 -14.010 -2.546 1.00 35.66 93 LEU A N 1
ATOM 726 C CA . LEU A 1 93 ? 37.887 -13.176 -2.147 1.00 35.66 93 LEU A CA 1
ATOM 727 C C . LEU A 1 93 ? 37.644 -13.453 -0.645 1.00 35.66 93 LEU A C 1
ATOM 729 O O . LEU A 1 93 ? 36.623 -13.994 -0.243 1.00 35.66 93 LEU A O 1
ATOM 733 N N . SER A 1 94 ? 38.643 -13.173 0.198 1.00 34.12 94 SER A N 1
ATOM 734 C CA . SER A 1 94 ? 38.496 -13.237 1.663 1.00 34.12 94 SER A CA 1
ATOM 735 C C . SER A 1 94 ? 39.435 -12.242 2.346 1.00 34.12 94 SER A C 1
ATOM 737 O O . SER A 1 94 ? 40.236 -12.596 3.204 1.00 34.12 94 SER A O 1
ATOM 739 N N . THR A 1 95 ? 39.382 -10.989 1.915 1.00 35.97 95 THR A N 1
ATOM 740 C CA . THR A 1 95 ? 40.071 -9.873 2.570 1.00 35.97 95 THR A CA 1
ATOM 741 C C . THR A 1 95 ? 39.416 -8.605 2.052 1.00 35.97 95 THR A C 1
ATOM 743 O O . THR A 1 95 ? 39.751 -8.176 0.958 1.00 35.97 95 THR A O 1
ATOM 746 N N . ASN A 1 96 ? 38.389 -8.122 2.765 1.00 35.06 96 ASN A N 1
ATOM 747 C CA . ASN A 1 96 ? 37.922 -6.721 2.830 1.00 35.06 96 ASN A CA 1
ATOM 748 C C . ASN A 1 96 ? 36.623 -6.622 3.664 1.00 35.06 96 ASN A C 1
ATOM 750 O O . ASN A 1 96 ? 35.628 -6.062 3.219 1.00 35.06 96 ASN A O 1
ATOM 754 N N . PHE A 1 97 ? 36.608 -7.190 4.877 1.00 35.06 97 PHE A N 1
ATOM 755 C CA . PHE A 1 97 ? 35.463 -7.049 5.797 1.00 35.06 97 PHE A CA 1
ATOM 756 C C . PHE A 1 97 ? 35.887 -6.760 7.246 1.00 35.06 97 PHE A C 1
ATOM 758 O O . PHE A 1 97 ? 35.271 -7.217 8.202 1.00 35.06 97 PHE A O 1
ATOM 765 N N . ARG A 1 98 ? 36.988 -6.025 7.435 1.00 36.06 98 ARG A N 1
ATOM 766 C CA . ARG A 1 98 ? 37.485 -5.667 8.772 1.00 36.06 98 ARG A CA 1
ATOM 767 C C . ARG A 1 98 ? 38.191 -4.312 8.760 1.00 36.06 98 ARG A C 1
ATOM 769 O O . ARG A 1 98 ? 39.392 -4.266 8.947 1.00 36.06 98 ARG A O 1
ATOM 776 N N . THR A 1 99 ? 37.444 -3.236 8.511 1.00 37.91 99 THR A N 1
ATOM 777 C CA . THR A 1 99 ? 37.838 -1.840 8.816 1.00 37.91 99 THR A CA 1
ATOM 778 C C . THR A 1 99 ? 36.670 -0.875 8.543 1.00 37.91 99 THR A C 1
ATOM 780 O O . THR A 1 99 ? 36.805 0.025 7.731 1.00 37.91 99 THR A O 1
ATOM 783 N N . LEU A 1 100 ? 35.494 -1.049 9.165 1.00 36.06 100 LEU A N 1
ATOM 784 C CA . LEU A 1 100 ? 34.412 -0.037 9.099 1.00 36.06 100 LEU A CA 1
ATOM 785 C C . LEU A 1 100 ? 33.559 0.045 10.386 1.00 36.06 100 LEU A C 1
ATOM 787 O O . LEU A 1 100 ? 32.365 0.308 10.321 1.00 36.06 100 LEU A O 1
ATOM 791 N N . THR A 1 101 ? 34.146 -0.164 11.569 1.00 37.72 101 THR A N 1
ATOM 792 C CA . THR A 1 101 ? 33.425 0.026 12.852 1.00 37.72 101 THR A CA 1
ATOM 793 C C . THR A 1 101 ? 34.165 0.913 13.858 1.00 37.72 101 THR A C 1
ATOM 795 O O . THR A 1 101 ? 33.888 0.849 15.047 1.00 37.72 101 THR A O 1
ATOM 798 N N . SER A 1 102 ? 35.093 1.761 13.407 1.00 37.09 102 SER A N 1
ATOM 799 C CA . SER A 1 102 ? 35.722 2.785 14.254 1.00 37.09 102 SER A CA 1
ATOM 800 C C . SER A 1 102 ? 35.740 4.120 13.509 1.00 37.09 102 SER A C 1
ATOM 802 O O . SER A 1 102 ? 36.667 4.400 12.751 1.00 37.09 102 SER A O 1
ATOM 804 N N . GLY A 1 103 ? 34.675 4.906 13.651 1.00 36.56 103 GLY A N 1
ATOM 805 C CA . GLY A 1 103 ? 34.594 6.226 13.022 1.00 36.56 103 GLY A CA 1
ATOM 806 C C . GLY A 1 103 ? 33.205 6.858 13.039 1.00 36.56 103 GLY A C 1
ATOM 807 O O . GLY A 1 103 ? 32.822 7.475 12.053 1.00 36.56 103 GLY A O 1
ATOM 808 N N . SER A 1 104 ? 32.425 6.667 14.109 1.00 41.19 104 SER A N 1
ATOM 809 C CA . SER A 1 104 ? 31.090 7.273 14.254 1.00 41.19 104 SER A CA 1
ATOM 810 C C . SER A 1 104 ? 31.022 8.391 15.301 1.00 41.19 104 SER A C 1
ATOM 812 O O . SER A 1 104 ? 29.921 8.798 15.654 1.00 41.19 104 SER A O 1
ATOM 814 N N . GLU A 1 105 ? 32.155 8.904 15.792 1.00 45.25 105 GLU A N 1
ATOM 815 C CA . GLU A 1 105 ? 32.165 9.956 16.827 1.00 45.25 105 GLU A CA 1
ATOM 816 C C . GLU A 1 105 ? 32.456 11.379 16.301 1.00 45.25 105 GLU A C 1
ATOM 818 O O . GLU A 1 105 ? 32.182 12.339 17.010 1.00 45.25 105 GLU A O 1
ATOM 823 N N . ASP A 1 106 ? 32.852 11.561 15.032 1.00 46.91 106 ASP A N 1
ATOM 824 C CA . ASP A 1 106 ? 33.332 12.871 14.532 1.00 46.91 106 ASP A CA 1
ATOM 825 C C . ASP A 1 106 ? 32.362 13.660 13.621 1.00 46.91 106 ASP A C 1
ATOM 827 O O . ASP A 1 106 ? 32.738 14.677 13.044 1.00 46.91 106 ASP A O 1
ATOM 831 N N . LEU A 1 107 ? 31.093 13.254 13.481 1.00 43.53 107 LEU A N 1
ATOM 832 C CA . LEU A 1 107 ? 30.117 13.961 12.618 1.00 43.53 107 LEU A CA 1
ATOM 833 C C . LEU A 1 107 ? 29.066 14.794 13.371 1.00 43.53 107 LEU A C 1
ATOM 835 O O . LEU A 1 107 ? 28.133 15.306 12.756 1.00 43.53 107 LEU A O 1
ATOM 839 N N . ARG A 1 108 ? 29.229 14.992 14.685 1.00 44.81 108 ARG A N 1
ATOM 840 C CA . ARG A 1 108 ? 28.330 15.832 15.501 1.00 44.81 108 ARG A CA 1
ATOM 841 C C . ARG A 1 108 ? 28.691 17.326 15.539 1.00 44.81 108 ARG A C 1
ATOM 843 O O . ARG A 1 108 ? 27.993 18.077 16.201 1.00 44.81 108 ARG A O 1
ATOM 850 N N . GLY A 1 109 ? 29.736 17.766 14.831 1.00 42.66 109 GLY A N 1
ATOM 851 C CA . GLY A 1 109 ? 30.268 19.137 14.930 1.00 42.66 109 GLY A CA 1
ATOM 852 C C . GLY A 1 109 ? 30.101 20.041 13.701 1.00 42.66 109 GLY A C 1
ATOM 853 O O . GLY A 1 109 ? 30.853 21.004 13.575 1.00 42.66 109 GLY A O 1
ATOM 854 N N . HIS A 1 110 ? 29.208 19.737 12.749 1.00 44.69 110 HIS A N 1
ATOM 855 C CA . HIS A 1 110 ? 29.170 20.481 11.473 1.00 44.69 110 HIS A CA 1
ATOM 856 C C . HIS A 1 110 ? 27.779 20.879 10.957 1.00 44.69 110 HIS A C 1
ATOM 858 O O . HIS A 1 110 ? 27.603 21.082 9.758 1.00 44.69 110 HIS A O 1
ATOM 864 N N . LEU A 1 111 ? 26.798 21.006 11.856 1.00 42.31 111 LEU A N 1
ATOM 865 C CA . LEU A 1 111 ? 25.427 21.428 11.532 1.00 42.31 111 LEU A CA 1
ATOM 866 C C . LEU A 1 111 ? 24.981 22.723 12.242 1.00 42.31 111 LEU A C 1
ATOM 868 O O . LEU A 1 111 ? 23.822 23.088 12.121 1.00 42.31 111 LEU A O 1
ATOM 872 N N . ASP A 1 112 ? 25.907 23.454 12.875 1.00 45.06 112 ASP A N 1
ATOM 873 C CA . ASP A 1 112 ? 25.645 24.745 13.546 1.00 45.06 112 ASP A CA 1
ATOM 874 C C . ASP A 1 112 ? 26.067 25.967 12.701 1.00 45.06 112 ASP A C 1
ATOM 876 O O . ASP A 1 112 ? 26.343 27.043 13.225 1.00 45.06 112 ASP A O 1
ATOM 880 N N . SER A 1 113 ? 26.194 25.824 11.377 1.00 49.69 113 SER A N 1
ATOM 881 C CA . SER A 1 113 ? 26.722 26.901 10.521 1.00 49.69 113 SER A CA 1
ATOM 882 C C . SER A 1 113 ? 25.974 27.050 9.198 1.00 49.69 113 SER A C 1
ATOM 884 O O . SER A 1 113 ? 26.587 27.197 8.146 1.00 49.69 113 SER A O 1
ATOM 886 N N . LEU A 1 114 ? 24.641 26.995 9.226 1.00 46.75 114 LEU A N 1
ATOM 887 C CA . LEU A 1 114 ? 23.807 27.427 8.102 1.00 46.75 114 LEU A CA 1
ATOM 888 C C . LEU A 1 114 ? 22.535 28.101 8.628 1.00 46.75 114 LEU A C 1
ATOM 890 O O . LEU A 1 114 ? 21.567 27.426 8.961 1.00 46.75 114 LEU A O 1
ATOM 894 N N . GLY A 1 115 ? 22.565 29.434 8.658 1.00 48.28 115 GLY A N 1
ATOM 895 C CA . GLY A 1 115 ? 21.421 30.300 8.942 1.00 48.28 115 GLY A CA 1
ATOM 896 C C . GLY A 1 115 ? 21.707 31.246 10.100 1.00 48.28 115 GLY A C 1
ATOM 897 O O . GLY A 1 115 ? 21.474 30.896 11.246 1.00 48.28 115 GLY A O 1
ATOM 898 N N . SER A 1 116 ? 22.249 32.430 9.811 1.00 53.34 116 SER A N 1
ATOM 899 C CA . SER A 1 116 ? 22.239 33.533 10.773 1.00 53.34 116 SER A CA 1
ATOM 900 C C . SER A 1 116 ? 20.788 33.934 11.037 1.00 53.34 116 SER A C 1
ATOM 902 O O . SER A 1 116 ? 20.069 34.244 10.084 1.00 53.34 116 SER A O 1
ATOM 904 N N . ASP A 1 117 ? 20.389 33.956 12.308 1.00 57.16 117 ASP A N 1
ATOM 905 C CA . ASP A 1 117 ? 19.042 34.314 12.784 1.00 57.16 117 ASP A CA 1
ATOM 906 C C . ASP A 1 117 ? 18.544 35.693 12.292 1.00 57.16 117 ASP A C 1
ATOM 908 O O . ASP A 1 117 ? 17.344 35.965 12.294 1.00 57.16 117 ASP A O 1
ATOM 912 N N . ASP A 1 118 ? 19.440 36.542 11.784 1.00 60.50 118 ASP A N 1
ATOM 913 C CA . ASP A 1 118 ? 19.135 37.899 11.322 1.00 60.50 118 ASP A CA 1
ATOM 914 C C . ASP A 1 118 ? 18.205 37.961 10.090 1.00 60.50 118 ASP A C 1
ATOM 916 O O . ASP A 1 118 ? 17.497 38.951 9.908 1.00 60.50 118 ASP A O 1
ATOM 920 N N . GLU A 1 119 ? 18.159 36.927 9.239 1.00 60.50 119 GLU A N 1
ATOM 921 C CA . GLU A 1 119 ? 17.304 36.943 8.033 1.00 60.50 119 GLU A CA 1
ATOM 922 C C . GLU A 1 119 ? 15.842 36.556 8.341 1.00 60.50 119 GLU A C 1
ATOM 924 O O . GLU A 1 119 ? 14.927 36.922 7.601 1.00 60.50 119 GLU A O 1
ATOM 929 N N . TYR A 1 120 ? 15.591 35.866 9.461 1.00 65.06 120 TYR A N 1
ATOM 930 C CA . TYR A 1 120 ? 14.241 35.446 9.854 1.00 65.06 120 TYR A CA 1
ATOM 931 C C . TYR A 1 120 ? 13.454 36.570 10.552 1.00 65.06 120 TYR A C 1
ATOM 933 O O . TYR A 1 120 ? 12.238 36.680 10.370 1.00 65.06 120 TYR A O 1
ATOM 941 N N . GLU A 1 121 ? 14.136 37.459 11.281 1.00 70.50 121 GLU A N 1
ATOM 942 C CA . GLU A 1 121 ? 13.490 38.591 11.963 1.00 70.50 121 GLU A CA 1
ATOM 943 C C . GLU A 1 121 ? 13.006 39.690 10.986 1.00 70.50 121 GLU A C 1
ATOM 945 O O . GLU A 1 121 ? 11.936 40.265 11.200 1.00 70.50 121 GLU A O 1
ATOM 950 N N . ASP A 1 122 ? 13.678 39.921 9.842 1.00 69.81 122 ASP A N 1
ATOM 951 C CA . ASP A 1 122 ? 13.193 40.871 8.808 1.00 69.81 122 ASP A CA 1
ATOM 952 C C . ASP A 1 122 ? 11.901 40.380 8.122 1.00 69.81 122 ASP A C 1
ATOM 954 O O . ASP A 1 122 ? 10.997 41.164 7.811 1.00 69.81 122 ASP A O 1
ATOM 958 N N . TYR A 1 123 ? 11.760 39.062 7.934 1.00 65.94 123 TYR A N 1
ATOM 959 C CA . TYR A 1 123 ? 10.537 38.473 7.379 1.00 65.94 123 TYR A CA 1
ATOM 960 C C . TYR A 1 123 ? 9.353 38.533 8.350 1.00 65.94 123 TYR A C 1
ATOM 962 O O . TYR A 1 123 ? 8.208 38.682 7.909 1.00 65.94 123 TYR A O 1
ATOM 970 N N . LYS A 1 124 ? 9.606 38.456 9.660 1.00 70.06 124 LYS A N 1
ATOM 971 C CA . LYS A 1 124 ? 8.571 38.580 10.692 1.00 70.06 124 LYS A CA 1
ATOM 972 C C . LYS A 1 124 ? 8.062 40.022 10.802 1.00 70.06 124 LYS A C 1
ATOM 974 O O . LYS A 1 124 ? 6.850 40.237 10.774 1.00 70.06 124 LYS A O 1
ATOM 979 N N . ALA A 1 125 ? 8.965 41.004 10.771 1.00 67.75 125 ALA A N 1
ATOM 980 C CA . ALA A 1 125 ? 8.614 42.425 10.835 1.00 67.75 125 ALA A CA 1
ATOM 981 C C . ALA A 1 125 ? 7.786 42.911 9.625 1.00 67.75 125 ALA A C 1
ATOM 983 O O . ALA A 1 125 ? 6.856 43.702 9.776 1.00 67.75 125 ALA A O 1
ATOM 984 N N . LYS A 1 126 ? 8.054 42.409 8.409 1.00 63.34 126 LYS A N 1
ATOM 985 C CA . LYS A 1 126 ? 7.280 42.784 7.203 1.00 63.34 126 LYS A CA 1
ATOM 986 C C . LYS A 1 126 ? 5.872 42.190 7.141 1.00 63.34 126 LYS A C 1
ATOM 988 O O . LYS A 1 126 ? 5.056 42.668 6.350 1.00 63.34 126 LYS A O 1
ATOM 993 N N . ARG A 1 127 ? 5.579 41.153 7.931 1.00 64.00 127 ARG A N 1
ATOM 994 C CA . ARG A 1 127 ? 4.256 40.514 7.962 1.00 64.00 127 ARG A CA 1
ATOM 995 C C . ARG A 1 127 ? 3.305 41.201 8.942 1.00 64.00 127 ARG A C 1
ATOM 997 O O . ARG A 1 127 ? 2.115 41.262 8.652 1.00 64.00 127 ARG A O 1
ATOM 1004 N N . GLU A 1 128 ? 3.820 41.752 10.038 1.00 59.41 128 GLU A N 1
ATOM 1005 C CA . GLU A 1 128 ? 3.001 42.463 11.031 1.00 59.41 128 GLU A CA 1
ATOM 1006 C C . GLU A 1 128 ? 2.513 43.833 10.530 1.00 59.41 128 GLU A C 1
ATOM 1008 O O . GLU A 1 128 ? 1.446 44.276 10.925 1.00 59.41 128 GLU A O 1
ATOM 1013 N N . HIS A 1 129 ? 3.196 44.464 9.569 1.00 57.41 129 HIS A N 1
ATOM 1014 C CA . HIS A 1 129 ? 2.819 45.803 9.089 1.00 57.41 129 HIS A CA 1
ATOM 1015 C C . HIS A 1 129 ? 1.731 45.830 7.990 1.00 57.41 129 HIS A C 1
ATOM 1017 O O . HIS A 1 129 ? 1.410 46.897 7.470 1.00 57.41 129 HIS A O 1
ATOM 1023 N N . ARG A 1 130 ? 1.184 44.679 7.570 1.00 53.03 130 ARG A N 1
ATOM 1024 C CA . ARG A 1 130 ? 0.209 44.608 6.458 1.00 53.03 130 ARG A CA 1
ATOM 1025 C C . ARG A 1 130 ? -1.229 44.312 6.903 1.00 53.03 130 ARG A C 1
ATOM 1027 O O . ARG A 1 130 ? -2.045 43.966 6.057 1.00 53.03 130 ARG A O 1
ATOM 1034 N N . PHE A 1 131 ? -1.530 44.400 8.198 1.00 51.25 131 PHE A N 1
ATOM 1035 C CA . PHE A 1 131 ? -2.853 44.045 8.728 1.00 51.25 131 PHE A CA 1
ATOM 1036 C C . PHE A 1 131 ? -3.625 45.213 9.367 1.00 51.25 131 PHE A C 1
ATOM 1038 O O . PHE A 1 131 ? -4.762 45.009 9.768 1.00 51.25 131 PHE A O 1
ATOM 1045 N N . ASP A 1 132 ? -3.055 46.424 9.388 1.00 54.19 132 ASP A N 1
ATOM 1046 C CA . ASP A 1 132 ? -3.635 47.593 10.081 1.00 54.19 132 ASP A CA 1
ATOM 1047 C C . ASP A 1 132 ? -4.234 48.668 9.147 1.00 54.19 132 ASP A C 1
ATOM 1049 O O . ASP A 1 132 ? -4.535 49.770 9.588 1.00 54.19 132 ASP A O 1
ATOM 1053 N N . GLU A 1 133 ? -4.435 48.388 7.856 1.00 56.97 133 GLU A N 1
ATOM 1054 C CA . GLU A 1 133 ? -5.075 49.347 6.935 1.00 56.97 133 GLU A CA 1
ATOM 1055 C C . GLU A 1 133 ? -6.175 48.675 6.108 1.00 56.97 133 GLU A C 1
ATOM 1057 O O . GLU A 1 133 ? -6.026 48.450 4.906 1.00 56.97 133 GLU A O 1
ATOM 1062 N N . GLN A 1 134 ? -7.281 48.327 6.768 1.00 56.59 134 GLN A N 1
ATOM 1063 C CA . GLN A 1 134 ? -8.591 48.175 6.128 1.00 56.59 134 GLN A CA 1
ATOM 1064 C C . GLN A 1 134 ? -9.696 48.262 7.185 1.00 56.59 134 GLN A C 1
ATOM 1066 O O . GLN A 1 134 ? -10.386 47.291 7.478 1.00 56.59 134 GLN A O 1
ATOM 1071 N N . ASP A 1 135 ? -9.817 49.456 7.757 1.00 55.22 135 ASP A N 1
ATOM 1072 C CA . ASP A 1 135 ? -11.062 49.929 8.346 1.00 55.22 135 ASP A CA 1
ATOM 1073 C C . ASP A 1 135 ? -11.768 50.839 7.332 1.00 55.22 135 ASP A C 1
ATOM 1075 O O . ASP A 1 135 ? -11.123 51.507 6.518 1.00 55.22 135 ASP A O 1
ATOM 1079 N N . ASP A 1 136 ? -13.090 50.841 7.463 1.00 53.06 136 ASP A N 1
ATOM 1080 C CA . ASP A 1 136 ? -14.049 51.865 7.055 1.00 53.06 136 ASP A CA 1
ATOM 1081 C C . ASP A 1 136 ? -14.964 51.562 5.852 1.00 53.06 136 ASP A C 1
ATOM 1083 O O . ASP A 1 136 ? -14.588 51.609 4.682 1.00 53.06 136 ASP A O 1
ATOM 1087 N N . GLU A 1 137 ? -16.229 51.372 6.254 1.00 58.75 137 GLU A N 1
ATOM 1088 C CA . GLU A 1 137 ? -17.479 51.718 5.569 1.00 58.75 137 GLU A CA 1
ATOM 1089 C C . GLU A 1 137 ? -18.119 50.633 4.692 1.00 58.75 137 GLU A C 1
ATOM 1091 O O . GLU A 1 137 ? -17.878 50.548 3.496 1.00 58.75 137 GLU A O 1
ATOM 1096 N N . ASP A 1 138 ? -18.999 49.830 5.312 1.00 55.09 138 ASP A N 1
ATOM 1097 C CA . ASP A 1 138 ? -20.409 49.745 4.889 1.00 55.09 138 ASP A CA 1
ATOM 1098 C C . ASP A 1 138 ? -21.273 49.052 5.970 1.00 55.09 138 ASP A C 1
ATOM 1100 O O . ASP A 1 138 ? -21.500 47.841 5.983 1.00 55.09 138 ASP A O 1
ATOM 1104 N N . ASP A 1 139 ? -21.758 49.881 6.901 1.00 59.31 139 ASP A N 1
ATOM 1105 C CA . ASP A 1 139 ? -22.915 49.631 7.763 1.00 59.31 139 ASP A CA 1
ATOM 1106 C C . ASP A 1 139 ? -24.199 49.742 6.928 1.00 59.31 139 ASP A C 1
ATOM 1108 O O . ASP A 1 139 ? -24.562 50.852 6.526 1.00 59.31 139 ASP A O 1
ATOM 1112 N N . GLN A 1 140 ? -24.908 48.627 6.728 1.00 54.22 140 GLN A N 1
ATOM 1113 C CA . GLN A 1 140 ? -26.375 48.501 6.827 1.00 54.22 140 GLN A CA 1
ATOM 1114 C C . GLN A 1 140 ? -26.830 47.188 6.187 1.00 54.22 140 GLN A C 1
ATOM 1116 O O . GLN A 1 140 ? -26.929 47.107 4.973 1.00 54.22 140 GLN A O 1
ATOM 1121 N N . ASP A 1 141 ? -27.088 46.184 7.026 1.00 56.44 141 ASP A N 1
ATOM 1122 C CA . ASP A 1 141 ? -28.208 45.235 6.908 1.00 56.44 141 ASP A CA 1
ATOM 1123 C C . ASP A 1 141 ? -28.205 44.374 8.186 1.00 56.44 141 ASP A C 1
ATOM 1125 O O . ASP A 1 141 ? -27.813 43.208 8.226 1.00 56.44 141 ASP A O 1
ATOM 1129 N N . GLN A 1 142 ? -28.566 45.029 9.293 1.00 58.47 142 GLN A N 1
ATOM 1130 C CA . GLN A 1 142 ? -28.995 44.361 10.517 1.00 58.47 142 GLN A CA 1
ATOM 1131 C C . GLN A 1 142 ? -30.449 43.952 10.304 1.00 58.47 142 GLN A C 1
ATOM 1133 O O . GLN A 1 142 ? -31.268 44.831 10.056 1.00 58.47 142 GLN A O 1
ATOM 1138 N N . ASP A 1 143 ? -30.714 42.644 10.341 1.00 55.44 143 ASP A N 1
ATOM 1139 C CA . ASP A 1 143 ? -31.947 41.985 10.811 1.00 55.44 143 ASP A CA 1
ATOM 1140 C C . ASP A 1 143 ? -32.177 40.693 10.005 1.00 55.44 143 ASP A C 1
ATOM 1142 O O . ASP A 1 143 ? -32.869 40.733 8.999 1.00 55.44 143 ASP A O 1
ATOM 1146 N N . GLU A 1 144 ? -31.559 39.571 10.427 1.00 57.47 144 GLU A N 1
ATOM 1147 C CA . GLU A 1 144 ? -31.988 38.158 10.208 1.00 57.47 144 GLU A CA 1
ATOM 1148 C C . GLU A 1 144 ? -30.819 37.147 10.376 1.00 57.47 144 GLU A C 1
ATOM 1150 O O . GLU A 1 144 ? -30.539 36.346 9.488 1.00 57.47 144 GLU A O 1
ATOM 1155 N N . HIS A 1 145 ? -30.094 37.132 11.507 1.00 54.69 145 HIS A N 1
ATOM 1156 C CA . HIS A 1 145 ? -29.018 36.129 11.691 1.00 54.69 145 HIS A CA 1
ATOM 1157 C C . HIS A 1 145 ? -28.983 35.403 13.045 1.00 54.69 145 HIS A C 1
ATOM 1159 O O . HIS A 1 145 ? -27.939 34.899 13.462 1.00 54.69 145 HIS A O 1
ATOM 1165 N N . ASP A 1 146 ? -30.142 35.246 13.686 1.00 49.47 146 ASP A N 1
ATOM 1166 C CA . ASP A 1 146 ? -30.300 34.513 14.951 1.00 49.47 146 ASP A CA 1
ATOM 1167 C C . ASP A 1 146 ? -30.851 33.083 14.769 1.00 49.47 146 ASP A C 1
ATOM 1169 O O . ASP A 1 146 ? -31.779 32.683 15.466 1.00 49.47 146 ASP A O 1
ATOM 1173 N N . ASP A 1 147 ? -30.279 32.273 13.865 1.00 54.09 147 ASP A N 1
ATOM 1174 C CA . ASP A 1 147 ? -30.525 30.814 13.919 1.00 54.09 147 ASP A CA 1
ATOM 1175 C C . ASP A 1 147 ? -29.388 29.902 13.416 1.00 54.09 147 ASP A C 1
ATOM 1177 O O . ASP A 1 147 ? -29.591 28.724 13.139 1.00 54.09 147 ASP A O 1
ATOM 1181 N N . TRP A 1 148 ? -28.141 30.384 13.330 1.00 56.00 148 TRP A N 1
ATOM 1182 C CA . TRP A 1 148 ? -27.014 29.484 13.012 1.00 56.00 148 TRP A CA 1
ATOM 1183 C C . TRP A 1 148 ? -26.556 28.649 14.223 1.00 56.00 148 TRP A C 1
ATOM 1185 O O . TRP A 1 148 ? -25.867 27.642 14.064 1.00 56.00 148 TRP A O 1
ATOM 1195 N N . ARG A 1 149 ? -26.955 29.037 15.446 1.00 52.16 149 ARG A N 1
ATOM 1196 C CA . ARG A 1 149 ? -26.621 28.331 16.699 1.00 52.16 149 ARG A CA 1
ATOM 1197 C C . ARG A 1 149 ? -27.562 27.170 17.036 1.00 52.16 149 ARG A C 1
ATOM 1199 O O . ARG A 1 149 ? -27.199 26.355 17.881 1.00 52.16 149 ARG A O 1
ATOM 1206 N N . SER A 1 150 ? -28.707 27.054 16.360 1.00 50.88 150 SER A N 1
ATOM 1207 C CA . SER A 1 150 ? -29.619 25.904 16.482 1.00 50.88 150 SER A CA 1
ATOM 1208 C C . SER A 1 150 ? -29.309 24.791 15.478 1.00 50.88 150 SER A C 1
ATOM 1210 O O . SER A 1 150 ? -30.034 23.800 15.414 1.00 50.88 150 SER A O 1
ATOM 1212 N N . ALA A 1 151 ? -28.180 24.878 14.762 1.00 51.34 151 ALA A N 1
ATOM 1213 C CA . ALA A 1 151 ? -27.515 23.721 14.168 1.00 51.34 151 ALA A CA 1
ATOM 1214 C C . ALA A 1 151 ? -26.912 22.834 15.277 1.00 51.34 151 ALA A C 1
ATOM 1216 O O . ALA A 1 151 ? -25.722 22.519 15.300 1.00 51.34 151 ALA A O 1
ATOM 1217 N N . THR A 1 152 ? -27.746 22.461 16.248 1.00 51.59 152 THR A N 1
ATOM 1218 C CA . THR A 1 152 ? -27.522 21.366 17.174 1.00 51.59 152 THR A CA 1
ATOM 1219 C C . THR A 1 152 ? -27.350 20.102 16.350 1.00 51.59 152 THR A C 1
ATOM 1221 O O . THR A 1 152 ? -28.313 19.432 15.991 1.00 51.59 152 THR A O 1
ATOM 1224 N N . THR A 1 153 ? -26.081 19.833 16.048 1.00 55.91 153 THR A N 1
ATOM 1225 C CA . THR A 1 153 ? -25.513 18.491 15.984 1.00 55.91 153 THR A CA 1
ATOM 1226 C C . THR A 1 153 ? -26.292 17.536 15.086 1.00 55.91 153 THR A C 1
ATOM 1228 O O . THR A 1 153 ? -26.757 16.483 15.520 1.00 55.91 153 THR A O 1
ATOM 1231 N N . ASP A 1 154 ? -26.353 17.856 13.791 1.00 59.91 154 ASP A N 1
ATOM 1232 C CA . ASP A 1 154 ? -26.475 16.815 12.770 1.00 59.91 154 ASP A CA 1
ATOM 1233 C C . ASP A 1 154 ? -25.149 16.045 12.768 1.00 59.91 154 ASP A C 1
ATOM 1235 O O . ASP A 1 154 ? -24.209 16.350 12.032 1.00 59.91 154 ASP A O 1
ATOM 1239 N N . TYR A 1 155 ? -25.013 15.129 13.732 1.00 63.84 155 TYR A N 1
ATOM 1240 C CA . TYR A 1 155 ? -23.938 14.147 13.754 1.00 63.84 155 TYR A CA 1
ATOM 1241 C C . TYR A 1 155 ? -23.915 13.535 12.367 1.00 63.84 155 TYR A C 1
ATOM 1243 O O . TYR A 1 155 ? -24.907 12.901 11.999 1.00 63.84 155 TYR A O 1
ATOM 1251 N N . SER A 1 156 ? -22.822 13.761 11.627 1.00 71.06 156 SER A N 1
ATOM 1252 C CA . SER A 1 156 ? -22.634 13.239 10.277 1.00 71.06 156 SER A CA 1
ATOM 1253 C C . SER A 1 156 ? -23.257 11.853 10.206 1.00 71.06 156 SER A C 1
ATOM 1255 O O . SER A 1 156 ? -22.787 10.915 10.849 1.00 71.06 156 SER A O 1
ATOM 1257 N N . ARG A 1 157 ? -24.349 11.727 9.443 1.00 88.75 157 ARG A N 1
ATOM 1258 C CA . ARG A 1 157 ? -24.986 10.435 9.167 1.00 88.75 157 ARG A CA 1
ATOM 1259 C C . ARG A 1 157 ? -24.038 9.481 8.441 1.00 88.75 157 ARG A C 1
ATOM 1261 O O . ARG A 1 157 ? -24.449 8.379 8.120 1.00 88.75 157 ARG A O 1
ATOM 1268 N N . ARG A 1 158 ? -22.803 9.893 8.142 1.00 94.25 158 ARG A N 1
ATOM 1269 C CA . ARG A 1 158 ? -21.771 9.096 7.492 1.00 94.25 158 ARG A CA 1
ATOM 1270 C C . ARG A 1 158 ? -20.660 8.746 8.463 1.00 94.25 158 ARG A C 1
ATOM 1272 O O . ARG A 1 158 ? -20.158 9.628 9.160 1.00 94.25 158 ARG A O 1
ATOM 1279 N N . ASP A 1 159 ? -20.263 7.483 8.421 1.00 94.94 159 ASP A N 1
ATOM 1280 C CA . ASP A 1 159 ? -19.073 6.965 9.076 1.00 94.94 159 ASP A CA 1
ATOM 1281 C C . ASP A 1 159 ? -17.833 7.667 8.507 1.00 94.94 159 ASP A C 1
ATOM 1283 O O . ASP A 1 159 ? -17.604 7.586 7.297 1.00 94.94 159 ASP A O 1
ATOM 1287 N N . PRO A 1 160 ? -17.023 8.349 9.331 1.00 94.94 160 PRO A N 1
ATOM 1288 C CA . PRO A 1 160 ? -15.818 9.017 8.855 1.00 94.94 160 PRO A CA 1
ATOM 1289 C C . PRO A 1 160 ? -14.785 8.082 8.216 1.00 94.94 160 PRO A C 1
ATOM 1291 O O . PRO A 1 160 ? -13.978 8.538 7.409 1.00 94.94 160 PRO A O 1
ATOM 1294 N N . ILE A 1 161 ? -14.792 6.790 8.567 1.00 95.94 161 ILE A N 1
ATOM 1295 C CA . ILE A 1 161 ? -13.800 5.823 8.075 1.00 95.94 161 ILE A CA 1
ATOM 1296 C C . ILE A 1 161 ? -14.198 5.304 6.691 1.00 95.94 161 ILE A C 1
ATOM 1298 O O . ILE A 1 161 ? -13.440 5.442 5.732 1.00 95.94 161 ILE A O 1
ATOM 1302 N N . LEU A 1 162 ? -15.393 4.715 6.569 1.00 95.50 162 LEU A N 1
ATOM 1303 C CA . LEU A 1 162 ? -15.859 4.114 5.313 1.00 95.50 162 LEU A CA 1
ATOM 1304 C C . LEU A 1 162 ? -16.601 5.092 4.396 1.00 95.50 162 LEU A C 1
ATOM 1306 O O . LEU A 1 162 ? -16.892 4.759 3.247 1.00 95.50 162 LEU A O 1
ATOM 1310 N N . LEU A 1 163 ? -16.933 6.288 4.890 1.00 95.00 163 LEU A N 1
ATOM 1311 C CA . LEU A 1 163 ? -17.752 7.296 4.206 1.00 95.00 163 LEU A CA 1
ATOM 1312 C C . LEU A 1 163 ? -19.154 6.791 3.815 1.00 95.00 163 LEU A C 1
ATOM 1314 O O . LEU A 1 163 ? -19.824 7.389 2.969 1.00 95.00 163 LEU A O 1
ATOM 1318 N N . THR A 1 164 ? -19.612 5.705 4.442 1.00 94.81 164 THR A N 1
ATOM 1319 C CA . THR A 1 164 ? -20.939 5.112 4.245 1.00 94.81 164 THR A CA 1
ATOM 1320 C C . THR A 1 164 ? -21.944 5.669 5.238 1.00 94.81 164 THR A C 1
ATOM 1322 O O . THR A 1 164 ? -21.577 6.052 6.345 1.00 94.81 164 THR A O 1
ATOM 1325 N N . GLU A 1 165 ? -23.222 5.690 4.866 1.00 95.31 165 GLU A N 1
ATOM 1326 C CA . GLU A 1 165 ? -24.290 6.083 5.786 1.00 95.31 165 GLU A CA 1
ATOM 1327 C C . GLU A 1 165 ? -24.399 5.091 6.953 1.00 95.31 165 GLU A C 1
ATOM 1329 O O . GLU A 1 165 ? -24.387 3.879 6.745 1.00 95.31 165 GLU A O 1
ATOM 1334 N N . ILE A 1 166 ? -24.483 5.627 8.169 1.00 95.50 166 ILE A N 1
ATOM 1335 C CA . ILE A 1 166 ? -24.732 4.903 9.411 1.00 95.50 166 ILE A CA 1
ATOM 1336 C C . ILE A 1 166 ? -26.243 4.822 9.586 1.00 95.50 166 ILE A C 1
ATOM 1338 O O . ILE A 1 166 ? -26.919 5.847 9.728 1.00 95.50 166 ILE A O 1
ATOM 1342 N N . THR A 1 167 ? -26.772 3.605 9.582 1.00 94.25 167 THR A N 1
ATOM 1343 C CA . THR A 1 167 ? -28.191 3.367 9.857 1.00 94.25 167 THR A CA 1
ATOM 1344 C C . THR A 1 167 ? -28.451 3.324 11.361 1.00 94.25 167 THR A C 1
ATOM 1346 O O . THR A 1 167 ? -27.563 2.988 12.137 1.00 94.25 167 THR A O 1
ATOM 1349 N N . GLU A 1 168 ? -29.677 3.633 11.789 1.00 91.50 168 GLU A N 1
ATOM 1350 C CA . GLU A 1 168 ? -30.050 3.674 13.217 1.00 91.50 168 GLU A CA 1
ATOM 1351 C C . GLU A 1 168 ? -29.916 2.314 13.926 1.00 91.50 168 GLU A C 1
ATOM 1353 O O . GLU A 1 168 ? -29.731 2.276 15.139 1.00 91.50 168 GLU A O 1
ATOM 1358 N N . ASP A 1 169 ? -29.966 1.218 13.167 1.00 94.44 169 ASP A N 1
ATOM 1359 C CA . ASP A 1 169 ? -29.869 -0.152 13.680 1.00 94.44 169 ASP A CA 1
ATOM 1360 C C . ASP A 1 169 ? -28.421 -0.649 13.853 1.00 94.44 169 ASP A C 1
ATOM 1362 O O . ASP A 1 169 ? -28.198 -1.738 14.384 1.00 94.44 169 ASP A O 1
ATOM 1366 N N . GLU A 1 170 ? -27.423 0.108 13.385 1.00 95.75 170 GLU A N 1
ATOM 1367 C CA . GLU A 1 170 ? -26.019 -0.302 13.467 1.00 95.75 170 GLU A CA 1
ATOM 1368 C C . GLU A 1 170 ? -25.404 0.049 14.832 1.00 95.75 170 GLU A C 1
ATOM 1370 O O . GLU A 1 170 ? -25.703 1.101 15.403 1.00 95.75 170 GLU A O 1
ATOM 1375 N N . PRO A 1 171 ? -24.492 -0.785 15.363 1.00 97.25 171 PRO A N 1
ATOM 1376 C CA . PRO A 1 171 ? -23.744 -0.454 16.568 1.00 97.25 171 PRO A CA 1
ATOM 1377 C C . PRO A 1 171 ? -22.811 0.732 16.291 1.00 97.25 171 PRO A C 1
ATOM 1379 O O . PRO A 1 171 ? -21.942 0.680 15.412 1.00 97.25 171 PRO A O 1
ATOM 1382 N N . THR A 1 172 ? -22.977 1.811 17.059 1.00 97.50 172 THR A N 1
ATOM 1383 C CA . THR A 1 172 ? -22.189 3.042 16.898 1.00 97.50 172 THR A CA 1
ATOM 1384 C C . THR A 1 172 ? -21.495 3.454 18.182 1.00 97.50 172 THR A C 1
ATOM 1386 O O . THR A 1 172 ? -22.080 3.360 19.259 1.00 97.50 172 THR A O 1
ATOM 1389 N N . PHE A 1 173 ? -20.286 3.990 18.047 1.00 97.62 173 PHE A N 1
ATOM 1390 C CA . PHE A 1 173 ? -19.538 4.624 19.126 1.00 97.62 173 PHE A CA 1
ATOM 1391 C C . PHE A 1 173 ? -19.530 6.143 18.920 1.00 97.62 173 PHE A C 1
ATOM 1393 O O . PHE A 1 173 ? -19.329 6.618 17.799 1.00 97.62 173 PHE A O 1
ATOM 1400 N N . ILE A 1 174 ? -19.772 6.915 19.983 1.00 97.06 174 ILE A N 1
ATOM 1401 C CA . ILE A 1 174 ? -19.764 8.383 19.936 1.00 97.06 174 ILE A CA 1
ATOM 1402 C C . ILE A 1 174 ? -18.569 8.884 20.736 1.00 97.06 174 ILE A C 1
ATOM 1404 O O . ILE A 1 174 ? -18.548 8.762 21.956 1.00 97.06 174 ILE A O 1
ATOM 1408 N N . TYR A 1 175 ? -17.616 9.504 20.048 1.00 96.94 175 TYR A N 1
ATOM 1409 C CA . TYR A 1 175 ? -16.462 10.139 20.670 1.00 96.94 175 TYR A CA 1
ATOM 1410 C C . TYR A 1 175 ? -16.710 11.636 20.862 1.00 96.94 175 TYR A C 1
ATOM 1412 O O . TYR A 1 175 ? -17.098 12.326 19.915 1.00 96.94 175 TYR A O 1
ATOM 1420 N N . GLU A 1 176 ? -16.474 12.154 22.068 1.00 96.69 176 GLU A N 1
ATOM 1421 C CA . GLU A 1 176 ? -16.537 13.586 22.373 1.00 96.69 176 GLU A CA 1
ATOM 1422 C C . GLU A 1 176 ? -15.125 14.177 22.422 1.00 96.69 176 GLU A C 1
ATOM 1424 O O . GLU A 1 176 ? -14.320 13.863 23.296 1.00 96.69 176 GLU A O 1
ATOM 1429 N N . ARG A 1 177 ? -14.813 15.048 21.459 1.00 95.69 177 ARG A N 1
ATOM 1430 C CA . ARG A 1 177 ? -13.516 15.722 21.364 1.00 95.69 177 ARG A CA 1
ATOM 1431 C C . ARG A 1 177 ? -13.394 16.814 22.441 1.00 95.69 177 ARG A C 1
ATOM 1433 O O . ARG A 1 177 ? -14.404 17.380 22.861 1.00 95.69 177 ARG A O 1
ATOM 1440 N N . PRO A 1 178 ? -12.168 17.244 22.804 1.00 95.75 178 PRO A N 1
ATOM 1441 C CA . PRO A 1 178 ? -11.943 18.304 23.797 1.00 95.75 178 PRO A CA 1
ATOM 1442 C C . PRO A 1 178 ? -12.600 19.658 23.481 1.00 95.75 178 PRO A C 1
ATOM 1444 O O . PRO A 1 178 ? -12.789 20.478 24.374 1.00 95.75 178 PRO A O 1
ATOM 1447 N N . ASN A 1 179 ? -12.937 19.915 22.215 1.00 92.44 179 ASN A N 1
ATOM 1448 C CA . ASN A 1 179 ? -13.636 21.124 21.774 1.00 92.44 179 ASN A CA 1
ATOM 1449 C C . ASN A 1 179 ? -15.176 21.011 21.870 1.00 92.44 179 ASN A C 1
ATOM 1451 O O . ASN A 1 179 ? -15.876 21.904 21.397 1.00 92.44 179 ASN A O 1
ATOM 1455 N N . GLY A 1 180 ? -15.703 19.909 22.413 1.00 93.12 180 GLY A N 1
ATOM 1456 C CA . GLY A 1 180 ? -17.136 19.615 22.507 1.00 93.12 180 GLY A CA 1
ATOM 1457 C C . GLY A 1 180 ? -17.766 19.093 21.211 1.00 93.12 180 GLY A C 1
ATOM 1458 O O . GLY A 1 180 ? -18.959 18.796 21.184 1.00 93.12 180 GLY A O 1
ATOM 1459 N N . THR A 1 181 ? -17.000 18.969 20.118 1.00 91.62 181 THR A N 1
ATOM 1460 C CA . THR A 1 181 ? -17.489 18.318 18.896 1.00 91.62 181 THR A CA 1
ATOM 1461 C C . THR A 1 181 ? -17.601 16.821 19.132 1.00 91.62 181 THR A C 1
ATOM 1463 O O . THR A 1 181 ? -16.682 16.198 19.658 1.00 91.62 181 THR A O 1
ATOM 1466 N N . ARG A 1 182 ? -18.712 16.228 18.702 1.00 94.69 182 ARG A N 1
ATOM 1467 C CA . ARG A 1 182 ? -18.933 14.790 18.807 1.00 94.69 182 ARG A CA 1
ATOM 1468 C C . ARG A 1 182 ? -18.928 14.138 17.438 1.00 94.69 182 ARG A C 1
ATOM 1470 O O . ARG A 1 182 ? -19.532 14.663 16.504 1.00 94.69 182 ARG A O 1
ATOM 1477 N N . VAL A 1 183 ? -18.288 12.983 17.348 1.00 94.69 183 VAL A N 1
ATOM 1478 C CA . VAL A 1 183 ? -18.178 12.203 16.115 1.00 94.69 183 VAL A CA 1
ATOM 1479 C C . VAL A 1 183 ? -18.731 10.813 16.356 1.00 94.69 183 VAL A C 1
ATOM 1481 O O . VAL A 1 183 ? -18.493 10.220 17.405 1.00 94.69 183 VAL A O 1
ATOM 1484 N N . ARG A 1 184 ? -19.510 10.319 15.395 1.00 96.50 184 ARG A N 1
ATOM 1485 C CA . ARG A 1 184 ? -20.126 8.996 15.439 1.00 96.50 184 ARG A CA 1
ATOM 1486 C C . ARG A 1 184 ? -19.392 8.077 14.472 1.00 96.50 184 ARG A C 1
ATOM 1488 O O . ARG A 1 184 ? -19.287 8.403 13.294 1.00 96.50 184 ARG A O 1
ATOM 1495 N N . TYR A 1 185 ? -18.948 6.933 14.968 1.00 97.38 185 TYR A N 1
ATOM 1496 C CA . TYR A 1 185 ? -18.303 5.882 14.189 1.00 97.38 185 TYR A CA 1
ATOM 1497 C C . TYR A 1 185 ? -19.173 4.633 14.168 1.00 97.38 185 TYR A C 1
ATOM 1499 O O . TYR A 1 185 ? -19.827 4.319 15.168 1.00 97.38 185 TYR A O 1
ATOM 1507 N N . ARG A 1 186 ? -19.144 3.889 13.060 1.00 97.44 186 ARG A N 1
ATOM 1508 C CA . ARG A 1 186 ? -19.598 2.496 13.065 1.00 97.44 186 ARG A CA 1
ATOM 1509 C C . ARG A 1 186 ? -18.569 1.678 13.849 1.00 97.44 186 ARG A C 1
ATOM 1511 O O . ARG A 1 186 ? -17.372 1.797 13.604 1.00 97.44 186 ARG A O 1
ATOM 1518 N N . VAL A 1 187 ? -19.022 0.875 14.812 1.00 98.19 187 VAL A N 1
ATOM 1519 C CA . VAL A 1 187 ? -18.116 0.134 15.714 1.00 98.19 187 VAL A CA 1
ATOM 1520 C C . VAL A 1 187 ? -17.216 -0.821 14.928 1.00 98.19 187 VAL A C 1
ATOM 1522 O O . VAL A 1 187 ? -16.014 -0.852 15.163 1.00 98.19 187 VAL A O 1
ATOM 1525 N N . GLU A 1 188 ? -17.777 -1.530 13.946 1.00 97.50 188 GLU A N 1
ATOM 1526 C CA . GLU A 1 188 ? -17.045 -2.470 13.086 1.00 97.50 188 GLU A CA 1
ATOM 1527 C C . GLU A 1 188 ? -15.856 -1.813 12.369 1.00 97.50 188 GLU A C 1
ATOM 1529 O O . GLU A 1 188 ? -14.721 -2.265 12.498 1.00 97.50 188 GLU A O 1
ATOM 1534 N N . SER A 1 189 ? -16.098 -0.705 11.658 1.00 97.75 189 SER A N 1
ATOM 1535 C CA . SER A 1 189 ? -15.055 -0.023 10.887 1.00 97.75 189 SER A CA 1
ATOM 1536 C C . SER A 1 189 ? -13.993 0.607 11.780 1.00 97.75 189 SER A C 1
ATOM 1538 O O . SER A 1 189 ? -12.819 0.632 11.412 1.00 97.75 189 SER A O 1
ATOM 1540 N N . LEU A 1 190 ? -14.387 1.090 12.960 1.00 98.19 190 LEU A N 1
ATOM 1541 C CA . LEU A 1 190 ? -13.469 1.653 13.940 1.00 98.19 190 LEU A CA 1
ATOM 1542 C C . LEU A 1 190 ? -12.539 0.586 14.528 1.00 98.19 190 LEU A C 1
ATOM 1544 O O . LEU A 1 190 ? -11.332 0.820 14.598 1.00 98.19 190 LEU A O 1
ATOM 1548 N N . VAL A 1 191 ? -13.071 -0.584 14.890 1.00 98.19 191 VAL A N 1
ATOM 1549 C CA . VAL A 1 191 ? -12.273 -1.722 15.376 1.00 98.19 191 VAL A CA 1
ATOM 1550 C C . VAL A 1 191 ? -11.307 -2.204 14.296 1.00 98.19 191 VAL A C 1
ATOM 1552 O O . VAL A 1 191 ? -10.101 -2.282 14.545 1.00 98.19 191 VAL A O 1
ATOM 1555 N N . ASP A 1 192 ? -11.804 -2.448 13.079 1.00 97.44 192 ASP A N 1
ATOM 1556 C CA . ASP A 1 192 ? -10.972 -2.892 11.957 1.00 97.44 192 ASP A CA 1
ATOM 1557 C C . ASP A 1 192 ? -9.862 -1.875 11.652 1.00 97.44 192 ASP A C 1
ATOM 1559 O O . ASP A 1 192 ? -8.704 -2.254 11.463 1.00 97.44 192 ASP A O 1
ATOM 1563 N N . TYR A 1 193 ? -10.175 -0.574 11.676 1.00 97.25 193 TYR A N 1
ATOM 1564 C CA . TYR A 1 193 ? -9.182 0.484 11.508 1.00 97.25 193 TYR A CA 1
ATOM 1565 C C . TYR A 1 193 ? -8.101 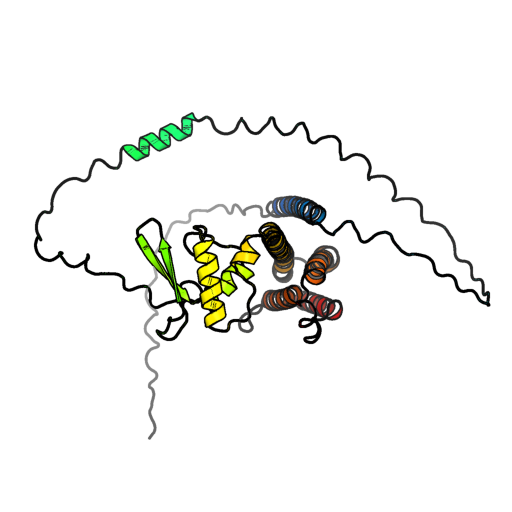0.442 12.593 1.00 97.25 193 TYR A C 1
ATOM 1567 O O . TYR A 1 193 ? -6.916 0.470 12.258 1.00 97.25 193 TYR A O 1
ATOM 1575 N N . MET A 1 194 ? -8.471 0.360 13.876 1.00 97.56 194 MET A N 1
ATOM 1576 C CA . MET A 1 194 ? -7.502 0.348 14.981 1.00 97.56 194 MET A CA 1
ATOM 1577 C C . MET A 1 194 ? -6.555 -0.847 14.898 1.00 97.56 194 MET A C 1
ATOM 1579 O O . MET A 1 194 ? -5.339 -0.670 15.004 1.00 97.56 194 MET A O 1
ATOM 1583 N N . LEU A 1 195 ? -7.100 -2.046 14.673 1.00 96.62 195 LEU A N 1
ATOM 1584 C CA . LEU A 1 195 ? -6.325 -3.285 14.602 1.00 96.62 195 LEU A CA 1
ATOM 1585 C C . LEU A 1 195 ? -5.457 -3.343 13.339 1.00 96.62 195 LEU A C 1
ATOM 1587 O O . LEU A 1 195 ? -4.308 -3.786 13.389 1.00 96.62 195 LEU A O 1
ATOM 1591 N N . PHE A 1 196 ? -5.961 -2.861 12.202 1.00 94.25 196 PHE A N 1
ATOM 1592 C CA . PHE A 1 196 ? -5.197 -2.837 10.957 1.00 94.25 196 PHE A CA 1
ATOM 1593 C C . PHE A 1 196 ? -4.094 -1.773 10.976 1.00 94.25 196 PHE A C 1
ATOM 1595 O O . PHE A 1 196 ? -2.936 -2.060 10.664 1.00 94.25 196 PHE A O 1
ATOM 1602 N N . ALA A 1 197 ? -4.436 -0.537 11.352 1.00 94.31 197 ALA A N 1
ATOM 1603 C CA . ALA A 1 197 ? -3.497 0.582 11.386 1.00 94.31 197 ALA A CA 1
ATOM 1604 C C . ALA A 1 197 ? -2.540 0.517 12.585 1.00 94.31 197 ALA A C 1
ATOM 1606 O O . ALA A 1 197 ? -1.516 1.211 12.593 1.00 94.31 197 ALA A O 1
ATOM 1607 N N . GLY A 1 198 ? -2.881 -0.261 13.617 1.00 95.44 198 GLY A N 1
ATOM 1608 C CA . GLY A 1 198 ? -2.136 -0.324 14.869 1.00 95.44 198 GLY A CA 1
ATOM 1609 C C . GLY A 1 198 ? -2.094 1.012 15.604 1.00 95.44 198 GLY A C 1
ATOM 1610 O O . GLY A 1 198 ? -1.080 1.361 16.206 1.00 95.44 198 GLY A O 1
ATOM 1611 N N . THR A 1 199 ? -3.154 1.810 15.464 1.00 95.81 199 THR A N 1
ATOM 1612 C CA . THR A 1 199 ? -3.248 3.158 16.030 1.00 95.81 199 THR A CA 1
ATOM 1613 C C . THR A 1 199 ? -4.542 3.274 16.827 1.00 95.81 199 THR A C 1
ATOM 1615 O O . THR A 1 199 ? -5.626 3.293 16.257 1.00 95.81 199 THR A O 1
ATOM 1618 N N . PHE A 1 200 ? -4.415 3.388 18.150 1.00 97.38 200 PHE A N 1
ATOM 1619 C CA . PHE A 1 200 ? -5.531 3.470 19.105 1.00 97.38 200 PHE A CA 1
ATOM 1620 C C . PHE A 1 200 ? -5.874 4.932 19.417 1.00 97.38 200 PHE A C 1
ATOM 1622 O O . PHE A 1 200 ? -5.935 5.369 20.566 1.00 97.38 200 PHE A O 1
ATOM 1629 N N . ALA A 1 201 ? -6.017 5.715 18.353 1.00 97.62 201 ALA A N 1
ATOM 1630 C CA . ALA A 1 201 ? -6.330 7.133 18.399 1.00 97.62 201 ALA A CA 1
ATOM 1631 C C . ALA A 1 201 ? -7.418 7.451 17.377 1.00 97.62 201 ALA A C 1
ATOM 1633 O O . ALA A 1 201 ? -7.599 6.726 16.396 1.00 97.62 201 ALA A O 1
ATOM 1634 N N . GLU A 1 202 ? -8.137 8.537 17.617 1.00 97.06 202 GLU A N 1
ATOM 1635 C CA . GLU A 1 202 ? -9.257 8.956 16.796 1.00 97.06 202 GLU A CA 1
ATOM 1636 C C . GLU A 1 202 ? -8.793 9.243 15.352 1.00 97.06 202 GLU A C 1
ATOM 1638 O O . GLU A 1 202 ? -7.802 9.958 15.170 1.00 97.06 202 GLU A O 1
ATOM 1643 N N . PRO A 1 203 ? -9.441 8.661 14.318 1.00 96.44 203 PRO A N 1
ATOM 1644 C CA . PRO A 1 203 ? -8.899 8.653 12.956 1.00 96.44 203 PRO A CA 1
ATOM 1645 C C . PRO A 1 203 ? -8.648 10.023 12.310 1.00 96.44 203 PRO A C 1
ATOM 1647 O O . PRO A 1 203 ? -7.759 10.137 11.469 1.00 96.44 203 PRO A O 1
ATOM 1650 N N . GLU A 1 204 ? -9.415 11.060 12.657 1.00 93.81 204 GLU A N 1
ATOM 1651 C CA . GLU A 1 204 ? -9.318 12.375 12.005 1.00 93.81 204 GLU A CA 1
ATOM 1652 C C . GLU A 1 204 ? -8.349 13.316 12.729 1.00 93.81 204 GLU A C 1
ATOM 1654 O O . GLU A 1 204 ? -7.574 14.046 12.112 1.00 93.81 204 GLU A O 1
ATOM 1659 N N . THR A 1 205 ? -8.414 13.322 14.054 1.00 96.12 205 THR A N 1
ATOM 1660 C CA . THR A 1 205 ? -7.703 14.246 14.943 1.00 96.12 205 THR A CA 1
ATOM 1661 C C . THR A 1 205 ? -6.442 13.639 15.540 1.00 96.12 205 THR A C 1
ATOM 1663 O O . THR A 1 205 ? -5.625 14.373 16.096 1.00 96.12 205 THR A O 1
ATOM 1666 N N . ALA A 1 206 ? -6.278 12.316 15.435 1.00 96.81 206 ALA A N 1
ATOM 1667 C CA . ALA A 1 206 ? -5.219 11.539 16.071 1.00 96.81 206 ALA A CA 1
ATOM 1668 C C . ALA A 1 206 ? -5.149 11.719 17.600 1.00 96.81 206 ALA A C 1
ATOM 1670 O O . ALA A 1 206 ? -4.100 11.493 18.208 1.00 96.81 206 ALA A O 1
ATOM 1671 N N . LEU A 1 207 ? -6.256 12.119 18.237 1.00 96.81 207 LEU A N 1
ATOM 1672 C CA . LEU A 1 207 ? -6.354 12.186 19.693 1.00 96.81 207 LEU A CA 1
ATOM 1673 C C . LEU A 1 207 ? -6.426 10.764 20.266 1.00 96.81 207 LEU A C 1
ATOM 1675 O O . LEU A 1 207 ? -7.245 9.979 19.796 1.00 96.81 207 LEU A O 1
ATOM 1679 N N . PRO A 1 208 ? -5.590 10.395 21.252 1.00 97.56 208 PRO A N 1
ATOM 1680 C CA . PRO A 1 208 ? -5.614 9.049 21.811 1.00 97.56 208 PRO A CA 1
ATOM 1681 C C . PRO A 1 208 ? -6.959 8.778 22.489 1.00 97.56 208 PRO A C 1
ATOM 1683 O O . PRO A 1 208 ? -7.477 9.632 23.214 1.00 97.56 208 PRO A O 1
ATOM 1686 N N . PHE A 1 209 ? -7.500 7.583 22.267 1.00 97.94 209 PHE A N 1
ATOM 1687 C CA . PHE A 1 209 ? -8.649 7.112 23.032 1.00 97.94 209 PHE A CA 1
ATOM 1688 C C . PHE A 1 209 ? -8.222 6.805 24.468 1.00 97.94 209 PHE A C 1
ATOM 1690 O O . PHE A 1 209 ? -7.090 6.379 24.716 1.00 97.94 209 PHE A O 1
ATOM 1697 N N . SER A 1 210 ? -9.116 7.047 25.424 1.00 97.75 210 SER A N 1
ATOM 1698 C CA . SER A 1 210 ? -8.897 6.604 26.800 1.00 97.75 210 SER A CA 1
ATOM 1699 C C . SER A 1 210 ? -9.068 5.084 26.915 1.00 97.75 210 SER A C 1
ATOM 1701 O O . SER A 1 210 ? -9.674 4.451 26.052 1.00 97.75 210 SER A O 1
ATOM 1703 N N . GLU A 1 211 ? -8.551 4.475 27.987 1.00 98.12 211 GLU A N 1
ATOM 1704 C CA . GLU A 1 211 ? -8.787 3.042 28.233 1.00 98.12 211 GLU A CA 1
ATOM 1705 C C . GLU A 1 211 ? -10.284 2.729 28.385 1.00 98.12 211 GLU A C 1
ATOM 1707 O O . GLU A 1 211 ? -10.731 1.679 27.928 1.00 98.12 211 GLU A O 1
ATOM 1712 N N . ASP A 1 212 ? -11.057 3.657 28.962 1.00 98.31 212 ASP A N 1
ATOM 1713 C CA . ASP A 1 212 ? -12.510 3.530 29.099 1.00 98.31 212 ASP A CA 1
ATOM 1714 C C . ASP A 1 212 ? -13.205 3.562 27.727 1.00 98.31 212 ASP A C 1
ATOM 1716 O O . ASP A 1 212 ? -14.103 2.759 27.480 1.00 98.31 212 ASP A O 1
ATOM 1720 N N . ASP A 1 213 ? -12.754 4.428 26.809 1.00 98.38 213 ASP A N 1
ATOM 1721 C CA . ASP A 1 213 ? -13.260 4.464 25.429 1.00 98.38 213 ASP A CA 1
ATOM 1722 C C . ASP A 1 213 ? -12.989 3.139 24.706 1.00 98.38 213 ASP A C 1
ATOM 1724 O O . ASP A 1 213 ? -13.876 2.588 24.059 1.00 98.38 213 ASP A O 1
ATOM 1728 N N . LEU A 1 214 ? -11.768 2.604 24.826 1.00 98.50 214 LEU A N 1
ATOM 1729 C CA . LEU A 1 214 ? -11.388 1.338 24.193 1.00 98.50 214 LEU A CA 1
ATOM 1730 C C . LEU A 1 214 ? -12.180 0.154 24.767 1.00 98.50 214 LEU A C 1
ATOM 1732 O O . LEU A 1 214 ? -12.645 -0.693 24.007 1.00 98.50 214 LEU A O 1
ATOM 1736 N N . ALA A 1 215 ? -12.382 0.116 26.087 1.00 98.44 215 ALA A N 1
ATOM 1737 C CA . ALA A 1 215 ? -13.206 -0.899 26.740 1.00 98.44 215 ALA A CA 1
ATOM 1738 C C . ALA A 1 215 ? -14.675 -0.834 26.287 1.00 98.44 215 ALA A C 1
ATOM 1740 O O . ALA A 1 215 ? -15.319 -1.869 26.105 1.00 98.44 215 ALA A O 1
ATOM 1741 N N . GLU A 1 216 ? -15.206 0.374 26.090 1.00 98.50 216 GLU A N 1
ATOM 1742 C CA . GLU A 1 216 ? -16.563 0.584 25.588 1.00 98.50 216 GLU A CA 1
ATOM 1743 C C . GLU A 1 216 ? -16.706 0.145 24.125 1.00 98.50 216 GLU A C 1
ATOM 1745 O O . GLU A 1 216 ? -17.687 -0.512 23.774 1.00 98.50 216 GLU A O 1
ATOM 1750 N N . ILE A 1 217 ? -15.714 0.442 23.279 1.00 98.50 217 ILE A N 1
ATOM 1751 C CA . ILE A 1 217 ? -15.670 -0.032 21.888 1.00 98.50 217 ILE A CA 1
ATOM 1752 C C . ILE A 1 217 ? -15.679 -1.567 21.843 1.00 98.50 217 ILE A C 1
ATOM 1754 O O . ILE A 1 217 ? -16.481 -2.142 21.106 1.00 98.50 217 ILE A O 1
ATOM 1758 N N . ASP A 1 218 ? -14.858 -2.231 22.664 1.00 98.56 218 ASP A N 1
ATOM 1759 C CA . ASP A 1 218 ? -14.824 -3.698 22.755 1.00 98.56 218 ASP A CA 1
ATOM 1760 C C . ASP A 1 218 ? -16.165 -4.280 23.222 1.00 98.56 218 ASP A C 1
ATOM 1762 O O . ASP A 1 218 ? -16.657 -5.255 22.648 1.00 98.56 218 ASP A O 1
ATOM 1766 N N . ARG A 1 219 ? -16.801 -3.663 24.228 1.00 98.50 219 ARG A N 1
ATOM 1767 C CA . ARG A 1 219 ? -18.129 -4.071 24.709 1.00 98.50 219 ARG A CA 1
ATOM 1768 C C . ARG A 1 219 ? -19.171 -3.987 23.593 1.00 98.50 219 ARG A C 1
ATOM 1770 O O . ARG A 1 219 ? -19.914 -4.943 23.379 1.00 98.50 219 ARG A O 1
ATOM 1777 N N . LEU A 1 220 ? -19.213 -2.864 22.873 1.00 98.25 220 LEU A N 1
ATOM 1778 C CA . LEU A 1 220 ? -20.137 -2.660 21.755 1.00 98.25 220 LEU A CA 1
ATOM 1779 C C . LEU A 1 220 ? -19.877 -3.654 20.614 1.00 98.25 220 LEU A C 1
ATOM 1781 O O . LEU A 1 220 ? -20.828 -4.161 20.018 1.00 98.25 220 LEU A O 1
ATOM 1785 N N . ALA A 1 221 ? -18.610 -3.959 20.323 1.00 97.94 221 ALA A N 1
ATOM 1786 C CA . ALA A 1 221 ? -18.242 -4.923 19.292 1.00 97.94 221 ALA A CA 1
ATOM 1787 C C . ALA A 1 221 ? -18.677 -6.349 19.662 1.00 97.94 221 ALA A C 1
ATOM 1789 O O . ALA A 1 221 ? -19.244 -7.065 18.832 1.00 97.94 221 ALA A O 1
ATOM 1790 N N . GLN A 1 222 ? -18.489 -6.736 20.926 1.00 97.75 222 GLN A N 1
ATOM 1791 C CA . GLN A 1 222 ? -18.922 -8.030 21.443 1.00 97.75 222 GLN A CA 1
ATOM 1792 C C . GLN A 1 222 ? -20.451 -8.172 21.439 1.00 97.75 222 GLN A C 1
ATOM 1794 O O . GLN A 1 222 ? -20.969 -9.220 21.055 1.00 97.75 222 GLN A O 1
ATOM 1799 N N . GLU A 1 223 ? -21.185 -7.127 21.830 1.00 97.81 223 GLU A N 1
ATOM 1800 C CA . GLU A 1 223 ? -22.656 -7.110 21.798 1.00 97.81 223 GLU A CA 1
ATOM 1801 C C . GLU A 1 223 ? -23.215 -7.218 20.376 1.00 97.81 223 GLU A C 1
ATOM 1803 O O . GLU A 1 223 ? -24.242 -7.865 20.164 1.00 97.81 223 GLU A O 1
ATOM 1808 N N . ALA A 1 224 ? -22.514 -6.640 19.400 1.00 97.25 224 ALA A N 1
ATOM 1809 C CA . ALA A 1 224 ? -22.830 -6.772 17.983 1.00 97.25 224 ALA A CA 1
ATOM 1810 C C . ALA A 1 224 ? -22.454 -8.144 17.390 1.00 97.25 224 ALA A C 1
ATOM 1812 O O . ALA A 1 224 ? -22.847 -8.454 16.265 1.00 97.25 224 ALA A O 1
ATOM 1813 N N . GLY A 1 225 ? -21.719 -8.978 18.135 1.00 96.88 225 GLY A N 1
ATOM 1814 C CA . GLY A 1 225 ? -21.271 -10.294 17.686 1.00 96.88 225 GLY A CA 1
ATOM 1815 C C . GLY A 1 225 ? -20.107 -10.248 16.695 1.00 96.88 225 GLY A C 1
ATOM 1816 O O . GLY A 1 225 ? -19.956 -11.180 15.905 1.00 96.88 225 GLY A O 1
ATOM 1817 N N . PHE A 1 226 ? -19.296 -9.185 16.711 1.00 95.50 226 PHE A N 1
ATOM 1818 C CA . PHE A 1 226 ? -18.080 -9.125 15.905 1.00 95.50 226 PHE A CA 1
ATOM 1819 C C . PHE A 1 226 ? -16.986 -9.997 16.529 1.00 95.50 226 PHE A C 1
ATOM 1821 O O . PHE A 1 226 ? -16.589 -9.795 17.675 1.00 95.50 226 PHE A O 1
ATOM 1828 N N . ASP A 1 227 ? -16.487 -10.965 15.759 1.00 95.50 227 ASP A N 1
ATOM 1829 C CA . ASP A 1 227 ? -15.369 -11.830 16.147 1.00 95.50 227 ASP A CA 1
ATOM 1830 C C . ASP A 1 227 ? -14.046 -11.154 15.754 1.00 95.50 227 ASP A C 1
ATOM 1832 O O . ASP A 1 227 ? -13.502 -11.357 14.661 1.00 95.50 227 ASP A O 1
ATOM 1836 N N . ARG A 1 228 ? -13.601 -10.224 16.604 1.00 95.00 228 ARG A N 1
ATOM 1837 C CA . ARG A 1 228 ? -12.370 -9.439 16.447 1.00 95.00 228 ARG A CA 1
ATOM 1838 C C . ARG A 1 228 ? -11.569 -9.445 17.743 1.00 95.00 228 ARG A C 1
ATOM 1840 O O . ARG A 1 228 ? -12.116 -9.639 18.826 1.00 95.00 228 ARG A O 1
ATOM 1847 N N . GLU A 1 229 ? -10.263 -9.226 17.618 1.00 96.56 229 GLU A N 1
ATOM 1848 C CA . GLU A 1 229 ? -9.385 -9.027 18.772 1.00 96.56 229 GLU A CA 1
ATOM 1849 C C . GLU A 1 229 ? -9.799 -7.778 19.564 1.00 96.56 229 GLU A C 1
ATOM 1851 O O . GLU A 1 229 ? -10.262 -6.794 18.988 1.00 96.56 229 GLU A O 1
ATOM 1856 N N . SER A 1 230 ? -9.604 -7.806 20.884 1.00 98.12 230 SER A N 1
ATOM 1857 C CA . SER A 1 230 ? -9.885 -6.652 21.743 1.00 98.12 230 SER A CA 1
ATOM 1858 C C . SER A 1 230 ? -8.950 -5.489 21.403 1.00 98.12 230 SER A C 1
ATOM 1860 O O . SER A 1 230 ? -7.724 -5.626 21.477 1.00 98.12 230 SER A O 1
ATOM 1862 N N . VAL A 1 231 ? -9.517 -4.322 21.078 1.00 98.06 231 VAL A N 1
ATOM 1863 C CA . VAL A 1 231 ? -8.734 -3.104 20.824 1.00 98.06 231 VAL A CA 1
ATOM 1864 C C . VAL A 1 231 ? -8.039 -2.622 22.094 1.00 98.06 231 VAL A C 1
ATOM 1866 O O . VAL A 1 231 ? -6.925 -2.100 22.021 1.00 98.06 231 VAL A O 1
ATOM 1869 N N . LEU A 1 232 ? -8.640 -2.844 23.269 1.00 98.31 232 LEU A N 1
ATOM 1870 C CA . LEU A 1 232 ? -8.016 -2.533 24.550 1.00 98.31 232 LEU A CA 1
ATOM 1871 C C . LEU A 1 232 ? -6.771 -3.395 24.791 1.00 98.31 232 LEU A C 1
ATOM 1873 O O . LEU A 1 232 ? -5.711 -2.858 25.119 1.00 98.31 232 LEU A O 1
ATOM 1877 N N . ASP A 1 233 ? -6.860 -4.711 24.610 1.00 98.06 233 ASP A N 1
ATOM 1878 C CA . ASP A 1 233 ? -5.710 -5.597 24.807 1.00 98.06 233 ASP A CA 1
ATOM 1879 C C . ASP A 1 233 ? -4.624 -5.377 23.747 1.00 98.06 233 ASP A C 1
ATOM 1881 O O . ASP A 1 233 ? -3.432 -5.376 24.074 1.00 98.06 233 ASP A O 1
ATOM 1885 N N . ALA A 1 234 ? -5.018 -5.092 22.506 1.00 97.50 234 ALA A N 1
ATOM 1886 C CA . ALA A 1 234 ? -4.110 -4.699 21.436 1.00 97.50 234 ALA A CA 1
ATOM 1887 C C . ALA A 1 234 ? -3.364 -3.386 21.763 1.00 97.50 234 ALA A C 1
ATOM 1889 O O . ALA A 1 234 ? -2.149 -3.291 21.559 1.00 97.50 234 ALA A O 1
ATOM 1890 N N . SER A 1 235 ? -4.041 -2.400 22.367 1.00 97.81 235 SER A N 1
ATOM 1891 C CA . SER A 1 235 ? -3.428 -1.120 22.762 1.00 97.81 235 SER A CA 1
ATOM 1892 C C . SER A 1 235 ? -2.293 -1.265 23.782 1.00 97.81 235 SER A C 1
ATOM 1894 O O . SER A 1 235 ? -1.364 -0.452 23.813 1.00 97.81 235 SER A O 1
ATOM 1896 N N . ARG A 1 236 ? -2.309 -2.345 24.574 1.00 97.88 236 ARG A N 1
ATOM 1897 C CA . ARG A 1 236 ? -1.271 -2.670 25.565 1.00 97.88 236 ARG A CA 1
ATOM 1898 C C . ARG A 1 236 ? -0.014 -3.276 24.943 1.00 97.88 236 ARG A C 1
ATOM 1900 O O . ARG A 1 236 ? 0.990 -3.432 25.640 1.00 97.88 236 ARG A O 1
ATOM 1907 N N . GLN A 1 237 ? -0.037 -3.587 23.647 1.00 96.75 237 GLN A N 1
ATOM 1908 C CA . GLN A 1 237 ? 1.071 -4.191 22.903 1.00 96.75 237 GLN A CA 1
ATOM 1909 C C . GLN A 1 237 ? 1.611 -3.256 21.801 1.00 96.75 237 GLN A C 1
ATOM 1911 O O . GLN A 1 237 ? 1.762 -3.666 20.648 1.00 96.75 237 GLN A O 1
ATOM 1916 N N . PRO A 1 238 ? 1.978 -1.996 22.116 1.00 92.69 238 PRO A N 1
ATOM 1917 C CA . PRO A 1 238 ? 2.321 -0.996 21.101 1.00 92.69 238 PRO A CA 1
ATOM 1918 C C . PRO A 1 238 ? 3.537 -1.384 20.251 1.00 92.69 238 PRO A C 1
ATOM 1920 O O . PRO A 1 238 ? 3.633 -0.985 19.093 1.00 92.69 238 PRO A O 1
ATOM 1923 N N . GLN A 1 239 ? 4.460 -2.180 20.802 1.00 94.38 239 GLN A N 1
ATOM 1924 C CA . GLN A 1 239 ? 5.654 -2.614 20.079 1.00 94.38 239 GLN A CA 1
ATOM 1925 C C . GLN A 1 239 ? 5.315 -3.539 18.903 1.00 94.38 239 GLN A C 1
ATOM 1927 O O . GLN A 1 239 ? 5.887 -3.376 17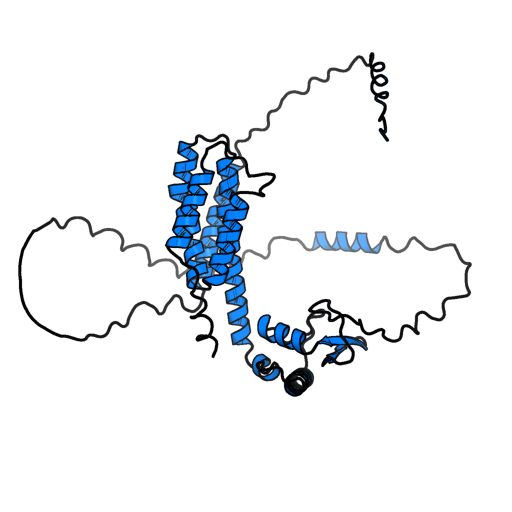.831 1.00 94.38 239 GLN A O 1
ATOM 1932 N N . GLN A 1 240 ? 4.353 -4.452 19.065 1.00 94.81 240 GLN A N 1
ATOM 1933 C CA . GLN A 1 240 ? 3.946 -5.376 18.002 1.00 94.81 240 GLN A CA 1
ATOM 1934 C C . GLN A 1 240 ? 3.388 -4.611 16.794 1.00 94.81 240 GLN A C 1
ATOM 1936 O O . GLN A 1 240 ? 3.772 -4.860 15.651 1.00 94.81 240 GLN A O 1
ATOM 1941 N N . PHE A 1 241 ? 2.527 -3.625 17.048 1.00 93.38 241 PHE A N 1
ATOM 1942 C CA . PHE A 1 241 ? 1.959 -2.772 16.007 1.00 93.38 241 PHE A CA 1
ATOM 1943 C C . PHE A 1 241 ? 2.994 -1.828 15.391 1.00 93.38 241 PHE A C 1
ATOM 1945 O O . PHE A 1 241 ? 2.977 -1.608 14.179 1.00 93.38 241 PHE A O 1
ATOM 1952 N N . ALA A 1 242 ? 3.932 -1.311 16.190 1.00 90.38 242 ALA A N 1
ATOM 1953 C CA . ALA A 1 242 ? 5.051 -0.524 15.683 1.00 90.38 242 ALA A CA 1
ATOM 1954 C C . ALA A 1 242 ? 5.934 -1.347 14.729 1.00 90.38 242 ALA A C 1
ATOM 1956 O O . ALA A 1 242 ? 6.261 -0.869 13.640 1.00 90.38 242 ALA A O 1
ATOM 1957 N N . ASP A 1 243 ? 6.258 -2.589 15.094 1.00 91.81 243 ASP A N 1
ATOM 1958 C CA . ASP A 1 243 ? 7.053 -3.505 14.274 1.00 91.81 243 ASP A CA 1
ATOM 1959 C C . ASP A 1 243 ? 6.309 -3.889 12.987 1.00 91.81 243 ASP A C 1
ATOM 1961 O O . ASP A 1 243 ? 6.893 -3.857 11.897 1.00 91.81 243 ASP A O 1
ATOM 1965 N N . ARG A 1 244 ? 4.998 -4.160 13.071 1.00 91.75 244 ARG A N 1
ATOM 1966 C CA . ARG A 1 244 ? 4.143 -4.416 11.900 1.00 91.75 244 ARG A CA 1
ATOM 1967 C C . ARG A 1 244 ? 4.113 -3.213 10.959 1.00 91.75 244 ARG A C 1
ATOM 1969 O O . ARG A 1 244 ? 4.415 -3.352 9.776 1.00 91.75 244 ARG A O 1
ATOM 1976 N N . ARG A 1 245 ? 3.838 -2.014 11.481 1.00 92.19 245 ARG A N 1
ATOM 1977 C CA . ARG A 1 245 ? 3.796 -0.765 10.702 1.00 92.19 245 ARG A CA 1
ATOM 1978 C C . ARG A 1 245 ? 5.134 -0.454 10.047 1.00 92.19 245 ARG A C 1
ATOM 1980 O O . ARG A 1 245 ? 5.173 -0.011 8.895 1.00 92.19 245 ARG A O 1
ATOM 1987 N N . PHE A 1 246 ? 6.227 -0.658 10.776 1.00 91.88 246 PHE A N 1
ATOM 1988 C CA . PHE A 1 246 ? 7.570 -0.505 10.237 1.00 91.88 246 PHE A CA 1
ATOM 1989 C C . PHE A 1 246 ? 7.807 -1.486 9.089 1.00 91.88 246 PHE A C 1
ATOM 1991 O O . PHE A 1 246 ? 8.279 -1.070 8.032 1.00 91.88 246 PHE A O 1
ATOM 1998 N N . SER A 1 247 ? 7.408 -2.745 9.256 1.00 92.88 247 SER A N 1
ATOM 1999 C CA . SER A 1 247 ? 7.568 -3.780 8.236 1.00 92.88 247 SER A CA 1
ATOM 2000 C C . SER A 1 247 ? 6.747 -3.480 6.978 1.00 92.88 247 SER A C 1
ATOM 2002 O O . SER A 1 247 ? 7.301 -3.471 5.881 1.00 92.88 247 SER A O 1
ATOM 2004 N N . THR A 1 248 ? 5.474 -3.094 7.116 1.00 92.12 248 THR A N 1
ATOM 2005 C CA . THR A 1 248 ? 4.640 -2.632 5.991 1.00 92.12 248 THR A CA 1
ATOM 2006 C C . THR A 1 248 ? 5.241 -1.398 5.312 1.00 92.12 248 THR A C 1
ATOM 2008 O O . THR A 1 248 ? 5.315 -1.326 4.087 1.00 92.12 248 THR A O 1
ATOM 2011 N N . SER A 1 249 ? 5.736 -0.428 6.087 1.00 94.50 249 SER A N 1
ATOM 2012 C CA . SER A 1 249 ? 6.380 0.771 5.530 1.00 94.50 249 SER A CA 1
ATOM 2013 C C . SER A 1 249 ? 7.672 0.436 4.779 1.00 94.50 249 SER A C 1
ATOM 2015 O O . SER A 1 249 ? 7.947 1.024 3.731 1.00 94.50 249 SER A O 1
ATOM 2017 N N . ALA A 1 250 ? 8.463 -0.509 5.290 1.00 95.06 250 ALA A N 1
ATOM 2018 C CA . ALA A 1 250 ? 9.669 -0.998 4.635 1.00 95.06 250 ALA A CA 1
ATOM 2019 C C . ALA A 1 250 ? 9.331 -1.726 3.327 1.00 95.06 250 ALA A C 1
ATOM 2021 O O . ALA A 1 250 ? 9.979 -1.468 2.312 1.00 95.06 250 ALA A O 1
ATOM 2022 N N . LEU A 1 251 ? 8.285 -2.556 3.329 1.00 96.44 251 LEU A N 1
ATOM 2023 C CA . LEU A 1 251 ? 7.784 -3.269 2.155 1.00 96.44 251 LEU A CA 1
ATOM 2024 C C . LEU A 1 251 ? 7.337 -2.303 1.049 1.00 96.44 251 LEU A C 1
ATOM 2026 O O . LEU A 1 251 ? 7.805 -2.403 -0.085 1.00 96.44 251 LEU A O 1
ATOM 2030 N N . VAL A 1 252 ? 6.525 -1.297 1.387 1.00 96.75 252 VAL A N 1
ATOM 2031 C CA . VAL A 1 252 ? 6.121 -0.233 0.448 1.00 96.75 252 VAL A CA 1
ATOM 2032 C C . VAL A 1 252 ? 7.336 0.570 -0.032 1.00 96.75 252 VAL A C 1
ATOM 2034 O O . VAL A 1 252 ? 7.410 0.978 -1.190 1.00 96.75 252 VAL A O 1
ATOM 2037 N N . GLY A 1 253 ? 8.328 0.794 0.832 1.00 97.25 253 GLY A N 1
ATOM 2038 C CA . GLY A 1 253 ? 9.593 1.418 0.446 1.00 97.25 253 GLY A CA 1
ATOM 2039 C C . GLY A 1 253 ? 10.371 0.606 -0.597 1.00 97.25 253 GLY A C 1
ATOM 2040 O O . GLY A 1 253 ? 10.914 1.188 -1.540 1.00 97.25 253 GLY A O 1
ATOM 2041 N N . LEU A 1 254 ? 10.411 -0.722 -0.451 1.00 97.25 254 LEU A N 1
ATOM 2042 C CA . LEU A 1 254 ? 11.025 -1.635 -1.420 1.00 97.25 254 LEU A CA 1
ATOM 2043 C C . LEU A 1 254 ? 10.260 -1.651 -2.745 1.00 97.25 254 LEU A C 1
ATOM 2045 O O . LEU A 1 254 ? 10.897 -1.581 -3.798 1.00 97.25 254 LEU A O 1
ATOM 2049 N N . GLU A 1 255 ? 8.925 -1.689 -2.696 1.00 98.06 255 GLU A N 1
ATOM 2050 C CA . GLU A 1 255 ? 8.064 -1.595 -3.881 1.00 98.06 255 GLU A CA 1
ATOM 2051 C C . GLU A 1 255 ? 8.373 -0.322 -4.660 1.00 98.06 255 GLU A C 1
ATOM 2053 O O . GLU A 1 255 ? 8.732 -0.421 -5.828 1.00 98.06 255 GLU A O 1
ATOM 2058 N N . ARG A 1 256 ? 8.405 0.845 -4.004 1.00 98.31 256 ARG A N 1
ATOM 2059 C CA . ARG A 1 256 ? 8.733 2.124 -4.656 1.00 98.31 256 ARG A CA 1
ATOM 2060 C C . ARG A 1 256 ? 10.110 2.114 -5.311 1.00 98.31 256 ARG A C 1
ATOM 2062 O O . ARG A 1 256 ? 10.259 2.574 -6.440 1.00 98.31 256 ARG A O 1
ATOM 2069 N N . CYS A 1 257 ? 11.118 1.561 -4.630 1.00 97.81 257 CYS A N 1
ATOM 2070 C CA . CYS A 1 257 ? 12.463 1.425 -5.199 1.00 97.81 257 CYS A CA 1
ATOM 2071 C C . CYS A 1 257 ? 12.465 0.534 -6.449 1.00 97.81 257 CYS A C 1
ATOM 2073 O O . CYS A 1 257 ? 13.205 0.793 -7.397 1.00 97.81 257 CYS A O 1
ATOM 2075 N N . CYS A 1 258 ? 11.657 -0.525 -6.455 1.00 98.19 258 CYS A N 1
ATOM 2076 C CA . CYS A 1 258 ? 11.506 -1.402 -7.608 1.00 98.19 258 CYS A CA 1
ATOM 2077 C C . CYS A 1 258 ? 10.691 -0.732 -8.729 1.00 98.19 258 CYS A C 1
ATOM 2079 O O . CYS A 1 258 ? 11.094 -0.791 -9.890 1.00 98.19 258 CYS A O 1
ATOM 2081 N N . GLY A 1 259 ? 9.617 -0.022 -8.383 1.00 98.00 259 GLY A N 1
ATOM 2082 C CA . GLY A 1 259 ? 8.781 0.763 -9.287 1.00 98.00 259 GLY A CA 1
ATOM 2083 C C . GLY A 1 259 ? 9.570 1.834 -10.040 1.00 98.00 259 GLY A C 1
ATOM 2084 O O . GLY A 1 259 ? 9.371 1.997 -11.240 1.00 98.00 259 GLY A O 1
ATOM 2085 N N . GLU A 1 260 ? 10.540 2.492 -9.396 1.00 98.31 260 GLU A N 1
ATOM 2086 C CA . GLU A 1 260 ? 11.471 3.409 -10.075 1.00 98.31 260 GLU A CA 1
ATOM 2087 C C . GLU A 1 260 ? 12.272 2.706 -11.183 1.00 98.31 260 GLU A C 1
ATOM 2089 O O . GLU A 1 260 ? 12.411 3.240 -12.282 1.00 98.31 260 GLU A O 1
ATOM 2094 N N . LEU A 1 261 ? 12.768 1.490 -10.928 1.00 98.25 261 LEU A N 1
ATOM 2095 C CA . LEU A 1 261 ? 13.498 0.706 -11.931 1.00 98.25 261 LEU A CA 1
ATOM 2096 C C . LEU A 1 261 ? 12.581 0.240 -13.064 1.00 98.25 261 LEU A C 1
ATOM 2098 O O . LEU A 1 261 ? 12.969 0.281 -14.228 1.00 98.25 261 LEU A O 1
ATOM 2102 N N . VAL A 1 262 ? 11.361 -0.188 -12.737 1.00 98.44 262 VAL A N 1
ATOM 2103 C CA . VAL A 1 262 ? 10.334 -0.532 -13.730 1.00 98.44 262 VAL A CA 1
ATOM 2104 C C . VAL A 1 262 ? 9.981 0.691 -14.586 1.00 98.44 262 VAL A C 1
ATOM 2106 O O . VAL A 1 262 ? 9.814 0.557 -15.798 1.00 98.44 262 VAL A O 1
ATOM 2109 N N . GLY A 1 263 ? 9.954 1.881 -13.982 1.00 98.12 263 GLY A N 1
ATOM 2110 C CA . GLY A 1 263 ? 9.791 3.176 -14.642 1.00 98.12 263 GLY A CA 1
ATOM 2111 C C . GLY A 1 263 ? 10.824 3.457 -15.735 1.00 98.12 263 GLY A C 1
ATOM 2112 O O . GLY A 1 263 ? 10.494 4.083 -16.739 1.00 98.12 263 GLY A O 1
ATOM 2113 N N . GLU A 1 264 ? 12.048 2.935 -15.603 1.00 98.12 264 GLU A N 1
ATOM 2114 C CA . GLU A 1 264 ? 13.087 3.086 -16.630 1.00 98.12 264 GLU A CA 1
ATOM 2115 C C . GLU A 1 264 ? 12.799 2.239 -17.887 1.00 98.12 264 GLU A C 1
ATOM 2117 O O . GLU A 1 264 ? 13.311 2.552 -18.961 1.00 98.12 264 GLU A O 1
ATOM 2122 N N . ILE A 1 265 ? 11.975 1.183 -17.804 1.00 98.25 265 ILE A N 1
ATOM 2123 C CA . ILE A 1 265 ? 11.732 0.271 -18.937 1.00 98.25 265 ILE A CA 1
ATOM 2124 C C . ILE A 1 265 ? 11.063 0.998 -20.119 1.00 98.25 265 ILE A C 1
ATOM 2126 O O . ILE A 1 265 ? 11.613 0.915 -21.223 1.00 98.25 265 ILE A O 1
ATOM 2130 N N . PRO A 1 266 ? 9.932 1.720 -19.952 1.00 98.06 266 PRO A N 1
ATOM 2131 C CA . PRO A 1 266 ? 9.362 2.518 -21.035 1.00 98.06 266 PRO A CA 1
ATOM 2132 C C . PRO A 1 266 ? 10.316 3.611 -21.531 1.00 98.06 266 PRO A C 1
ATOM 2134 O O . PRO A 1 266 ? 10.435 3.792 -22.737 1.00 98.06 266 PRO A O 1
ATOM 2137 N N . GLU A 1 267 ? 11.070 4.277 -20.642 1.00 97.69 267 GLU A N 1
ATOM 2138 C CA . GLU A 1 267 ? 12.056 5.292 -21.056 1.00 97.69 267 GLU A CA 1
ATOM 2139 C C . GLU A 1 267 ? 13.100 4.704 -22.022 1.00 97.69 267 GLU A C 1
ATOM 2141 O O . GLU A 1 267 ? 13.432 5.308 -23.043 1.00 97.69 267 GLU A O 1
ATOM 2146 N N . ILE A 1 268 ? 13.596 3.497 -21.735 1.00 97.62 268 ILE A N 1
ATOM 2147 C CA . ILE A 1 268 ? 14.547 2.782 -22.595 1.00 97.62 268 ILE A CA 1
ATOM 2148 C C . ILE A 1 268 ? 13.879 2.349 -23.905 1.00 97.62 268 ILE A C 1
ATOM 2150 O O . ILE A 1 268 ? 14.493 2.456 -24.971 1.00 97.62 268 ILE A O 1
ATOM 2154 N N . ALA A 1 269 ? 12.633 1.871 -23.845 1.00 97.19 269 ALA A N 1
ATOM 2155 C CA . ALA A 1 269 ? 11.873 1.443 -25.018 1.00 97.19 269 ALA A CA 1
ATOM 2156 C C . ALA A 1 269 ? 11.604 2.594 -26.003 1.00 97.19 269 ALA A C 1
ATOM 2158 O O . ALA A 1 269 ? 11.610 2.378 -27.220 1.00 97.19 269 ALA A O 1
ATOM 2159 N N . GLU A 1 270 ? 11.432 3.808 -25.481 1.00 97.00 270 GLU A N 1
ATOM 2160 C CA . GLU A 1 270 ? 11.168 5.032 -26.242 1.00 97.00 270 GLU A CA 1
ATOM 2161 C C . GLU A 1 270 ? 12.433 5.795 -26.658 1.00 97.00 270 GLU A C 1
ATOM 2163 O O . GLU A 1 270 ? 12.360 6.672 -27.521 1.00 97.00 270 GLU A O 1
ATOM 2168 N N . SER A 1 271 ? 13.586 5.469 -26.069 1.00 96.62 271 SER A N 1
ATOM 2169 C CA . SER A 1 271 ? 14.852 6.151 -26.348 1.00 96.62 271 SER A CA 1
ATOM 2170 C C . SER A 1 271 ? 15.344 5.955 -27.788 1.00 96.62 271 SER A C 1
ATOM 2172 O O . SER A 1 271 ? 15.074 4.940 -28.428 1.00 96.62 271 SER A O 1
ATOM 2174 N N . ASP A 1 272 ? 16.146 6.906 -28.275 1.00 96.00 272 ASP A N 1
ATOM 2175 C CA . ASP A 1 272 ? 16.818 6.819 -29.582 1.00 96.00 272 ASP A CA 1
ATOM 2176 C C . ASP A 1 272 ? 18.138 6.011 -29.527 1.00 96.00 272 ASP A C 1
ATOM 2178 O O . ASP A 1 272 ? 18.929 6.028 -30.473 1.00 96.00 272 ASP A O 1
ATOM 2182 N N . GLU A 1 273 ? 18.423 5.330 -28.408 1.00 95.12 273 GLU A N 1
ATOM 2183 C CA . GLU A 1 273 ? 19.593 4.454 -28.290 1.00 95.12 273 GLU A CA 1
ATOM 2184 C C . GLU A 1 273 ? 19.423 3.191 -29.152 1.00 95.12 273 GLU A C 1
ATOM 2186 O O . GLU A 1 273 ? 18.311 2.781 -29.479 1.00 95.12 273 GLU A O 1
ATOM 2191 N N . SER A 1 274 ? 20.530 2.547 -29.544 1.00 97.31 274 SER A N 1
ATOM 2192 C CA . SER A 1 274 ? 20.427 1.327 -30.351 1.00 97.31 274 SER A CA 1
ATOM 2193 C C . SER A 1 274 ? 19.748 0.208 -29.560 1.00 97.31 274 SER A C 1
ATOM 2195 O O . SER A 1 274 ? 19.982 0.044 -28.358 1.00 97.31 274 SER A O 1
ATOM 2197 N N . ARG A 1 275 ? 18.965 -0.621 -30.256 1.00 97.19 275 ARG A N 1
ATOM 2198 C CA . ARG A 1 275 ? 18.293 -1.787 -29.672 1.00 97.19 275 ARG A CA 1
ATOM 2199 C C . ARG A 1 275 ? 19.253 -2.675 -28.885 1.00 97.19 275 ARG A C 1
ATOM 2201 O O . ARG A 1 275 ? 18.914 -3.120 -27.795 1.00 97.19 275 ARG A O 1
ATOM 2208 N N . GLU A 1 276 ? 20.442 -2.928 -29.418 1.00 97.75 276 GLU A N 1
ATOM 2209 C CA . GLU A 1 276 ? 21.456 -3.765 -28.774 1.00 97.75 276 GLU A CA 1
ATOM 2210 C C . GLU A 1 276 ? 21.923 -3.139 -27.456 1.00 97.75 276 GLU A C 1
ATOM 2212 O O . GLU A 1 276 ? 22.036 -3.838 -26.453 1.00 97.75 276 GLU A O 1
ATOM 2217 N N . SER A 1 277 ? 22.133 -1.820 -27.430 1.00 97.12 277 SER A N 1
ATOM 2218 C CA . SER A 1 277 ? 22.554 -1.099 -26.222 1.00 97.12 277 SER A CA 1
ATOM 2219 C C . SER A 1 277 ? 21.467 -1.145 -25.147 1.00 97.12 277 SER A C 1
ATOM 2221 O O . SER A 1 277 ? 21.754 -1.468 -23.993 1.00 97.12 277 SER A O 1
ATOM 2223 N N . ALA A 1 278 ? 20.213 -0.914 -25.545 1.00 97.44 278 ALA A N 1
ATOM 2224 C CA . ALA A 1 278 ? 19.047 -1.022 -24.674 1.00 97.44 278 ALA A CA 1
ATOM 2225 C C . ALA A 1 278 ? 18.903 -2.436 -24.081 1.00 97.44 278 ALA A C 1
ATOM 2227 O O . ALA A 1 278 ? 18.732 -2.592 -22.874 1.00 97.44 278 ALA A O 1
ATOM 2228 N N . GLN A 1 279 ? 19.031 -3.480 -24.907 1.00 97.88 279 GLN A N 1
ATOM 2229 C CA . GLN A 1 279 ? 18.948 -4.875 -24.460 1.00 97.88 279 GLN A CA 1
ATOM 2230 C C . GLN A 1 279 ? 20.055 -5.242 -23.474 1.00 97.88 279 GLN A C 1
ATOM 2232 O O . GLN A 1 279 ? 19.774 -5.845 -22.439 1.00 97.88 279 GLN A O 1
ATOM 2237 N N . VAL A 1 280 ? 21.302 -4.866 -23.776 1.00 98.06 280 VAL A N 1
ATOM 2238 C CA . VAL A 1 280 ? 22.439 -5.101 -22.877 1.00 98.06 280 VAL A CA 1
ATOM 2239 C C . VAL A 1 280 ? 22.158 -4.456 -21.525 1.00 98.06 280 VAL A C 1
ATOM 2241 O O . VAL A 1 280 ? 22.248 -5.133 -20.506 1.00 98.06 280 VAL A O 1
ATOM 2244 N N . TYR A 1 281 ? 21.732 -3.193 -21.519 1.00 97.88 281 TYR A N 1
ATOM 2245 C CA . TYR A 1 281 ? 21.430 -2.471 -20.290 1.00 97.88 281 TYR A CA 1
ATOM 2246 C C . TYR A 1 281 ? 20.324 -3.136 -19.456 1.00 97.88 281 TYR A C 1
ATOM 2248 O O . TYR A 1 281 ? 20.491 -3.341 -18.250 1.00 97.88 281 TYR A O 1
ATOM 2256 N N . LEU A 1 282 ? 19.221 -3.535 -20.098 1.00 97.88 282 LEU A N 1
ATOM 2257 C CA . LEU A 1 282 ? 18.128 -4.247 -19.433 1.00 97.88 282 LEU A CA 1
ATOM 2258 C C . LEU A 1 282 ? 18.617 -5.546 -18.783 1.00 97.88 282 LEU A C 1
ATOM 2260 O O . LEU A 1 282 ? 18.325 -5.801 -17.616 1.00 97.88 282 LEU A O 1
ATOM 2264 N N . MET A 1 283 ? 19.393 -6.349 -19.511 1.00 98.19 283 MET A N 1
ATOM 2265 C CA . MET A 1 283 ? 19.828 -7.668 -19.050 1.00 98.19 283 MET A CA 1
ATOM 2266 C C . MET A 1 283 ? 20.918 -7.614 -17.977 1.00 98.19 283 MET A C 1
ATOM 2268 O O . MET A 1 283 ? 20.923 -8.462 -17.085 1.00 98.19 283 MET A O 1
ATOM 2272 N N . THR A 1 284 ? 21.856 -6.667 -18.062 1.00 97.75 284 THR A N 1
ATOM 2273 C CA . THR A 1 284 ? 23.014 -6.633 -17.156 1.00 97.75 284 THR A CA 1
ATOM 2274 C C . THR A 1 284 ? 22.782 -5.788 -15.911 1.00 97.75 284 THR A C 1
ATOM 2276 O O . THR A 1 284 ? 23.366 -6.091 -14.875 1.00 97.75 284 THR A O 1
ATOM 2279 N N . GLU A 1 285 ? 21.941 -4.752 -15.986 1.00 97.50 285 GLU A N 1
ATOM 2280 C CA . GLU A 1 285 ? 21.757 -3.790 -14.891 1.00 97.50 285 GLU A CA 1
ATOM 2281 C C . GLU A 1 285 ? 20.330 -3.811 -14.336 1.00 97.50 285 GLU A C 1
ATOM 2283 O O . GLU A 1 285 ? 20.131 -3.979 -13.127 1.00 97.50 285 GLU A O 1
ATOM 2288 N N . LEU A 1 286 ? 19.324 -3.649 -15.202 1.00 97.94 286 LEU A N 1
ATOM 2289 C CA . LEU A 1 286 ? 17.960 -3.369 -14.749 1.00 97.94 286 LEU A CA 1
ATOM 2290 C C . LEU A 1 286 ? 17.243 -4.619 -14.224 1.00 97.94 286 LEU A C 1
ATOM 2292 O O . LEU A 1 286 ? 16.812 -4.641 -13.072 1.00 97.94 286 LEU A O 1
ATOM 2296 N N . PHE A 1 287 ? 17.166 -5.686 -15.021 1.00 98.38 287 PHE A N 1
ATOM 2297 C CA . PHE A 1 287 ? 16.478 -6.925 -14.644 1.00 98.38 287 PHE A CA 1
ATOM 2298 C C . PHE A 1 287 ? 17.067 -7.608 -13.404 1.00 98.38 287 PHE A C 1
ATOM 2300 O O . PHE A 1 287 ? 16.281 -8.014 -12.543 1.00 98.38 287 PHE A O 1
ATOM 2307 N N . PRO A 1 288 ? 18.401 -7.715 -13.227 1.00 98.50 288 PRO A N 1
ATOM 2308 C CA . PRO A 1 288 ? 18.959 -8.248 -11.986 1.00 98.50 288 PRO A CA 1
ATOM 2309 C C . PRO A 1 288 ? 18.560 -7.419 -10.759 1.00 98.50 288 PRO A C 1
ATOM 2311 O O . PRO A 1 288 ? 18.270 -7.986 -9.706 1.00 98.50 288 PRO A O 1
ATOM 2314 N N . SER A 1 289 ? 18.494 -6.091 -10.904 1.00 98.12 289 SER A N 1
ATOM 2315 C CA . SER A 1 289 ? 18.098 -5.181 -9.825 1.00 98.12 289 SER A CA 1
ATOM 2316 C C . SER A 1 289 ? 16.618 -5.333 -9.465 1.00 98.12 289 SER A C 1
ATOM 2318 O O . SER A 1 289 ? 16.292 -5.468 -8.288 1.00 98.12 289 SER A O 1
ATOM 2320 N N . ILE A 1 290 ? 15.733 -5.393 -10.467 1.00 98.56 290 ILE A N 1
ATOM 2321 C CA . ILE A 1 290 ? 14.296 -5.640 -10.263 1.00 98.56 290 ILE A CA 1
ATOM 2322 C C . ILE A 1 290 ? 14.084 -6.997 -9.589 1.00 98.56 290 ILE A C 1
ATOM 2324 O O . ILE A 1 290 ? 13.402 -7.075 -8.573 1.00 98.56 290 ILE A O 1
ATOM 2328 N N . ARG A 1 291 ? 14.727 -8.062 -10.089 1.00 98.44 291 ARG A N 1
ATOM 2329 C CA . ARG A 1 291 ? 14.636 -9.410 -9.504 1.00 98.44 291 ARG A CA 1
ATOM 2330 C C . ARG A 1 291 ? 15.078 -9.427 -8.039 1.00 98.44 291 ARG A C 1
ATOM 2332 O O . ARG A 1 291 ? 14.462 -10.111 -7.230 1.00 98.44 291 ARG A O 1
ATOM 2339 N N . TYR A 1 292 ? 16.131 -8.688 -7.691 1.00 97.88 292 TYR A N 1
ATOM 2340 C CA . TYR A 1 292 ? 16.619 -8.600 -6.315 1.00 97.88 292 TYR A CA 1
ATOM 2341 C C . TYR A 1 292 ? 15.605 -7.950 -5.363 1.00 97.88 292 TYR A C 1
ATOM 2343 O O . TYR A 1 292 ? 15.405 -8.457 -4.258 1.00 97.88 292 TYR A O 1
ATOM 2351 N N . TYR A 1 293 ? 14.966 -6.848 -5.764 1.00 98.25 293 TYR A N 1
ATOM 2352 C CA . TYR A 1 293 ? 13.942 -6.204 -4.935 1.00 98.25 293 TYR A CA 1
ATOM 2353 C C . TYR A 1 293 ? 12.653 -7.010 -4.894 1.00 98.25 293 TYR A C 1
ATOM 2355 O O . TYR A 1 293 ? 12.137 -7.255 -3.812 1.00 98.25 293 TYR A O 1
ATOM 2363 N N . PHE A 1 294 ? 12.191 -7.497 -6.045 1.00 98.19 294 PHE A N 1
ATOM 2364 C CA . PHE A 1 294 ? 10.999 -8.329 -6.132 1.00 98.19 294 PHE A CA 1
ATOM 2365 C C . PHE A 1 294 ? 11.095 -9.562 -5.234 1.00 98.19 294 PHE A C 1
ATOM 2367 O O . PHE A 1 294 ? 10.171 -9.834 -4.480 1.00 98.19 294 PHE A O 1
ATOM 2374 N N . ARG A 1 295 ? 12.244 -10.251 -5.234 1.00 98.06 295 ARG A N 1
ATOM 2375 C CA . ARG A 1 295 ? 12.483 -11.372 -4.323 1.00 98.06 295 ARG A CA 1
ATOM 2376 C C . ARG A 1 295 ? 12.326 -10.971 -2.855 1.00 98.06 295 ARG A C 1
ATOM 2378 O O . ARG A 1 295 ? 11.733 -11.722 -2.105 1.00 98.06 295 ARG A O 1
ATOM 2385 N N . GLN A 1 296 ? 12.862 -9.824 -2.437 1.00 97.31 296 GLN A N 1
ATOM 2386 C CA . GLN A 1 296 ? 12.732 -9.377 -1.043 1.00 97.31 296 GLN A CA 1
ATOM 2387 C C . GLN A 1 296 ? 11.287 -9.048 -0.670 1.00 97.31 296 GLN A C 1
ATOM 2389 O O . GLN A 1 296 ? 10.889 -9.317 0.456 1.00 97.31 296 GLN A O 1
ATOM 2394 N N . ILE A 1 297 ? 10.523 -8.470 -1.602 1.00 97.88 297 ILE A N 1
ATOM 2395 C CA . ILE A 1 297 ? 9.094 -8.211 -1.407 1.00 97.88 297 ILE A CA 1
ATOM 2396 C C . ILE A 1 297 ? 8.359 -9.550 -1.278 1.00 97.88 297 ILE A C 1
ATOM 2398 O O . ILE A 1 297 ? 7.632 -9.740 -0.317 1.00 97.88 297 ILE A O 1
ATOM 2402 N N . TYR A 1 298 ? 8.618 -10.496 -2.184 1.00 97.62 298 TYR A N 1
ATOM 2403 C CA . TYR A 1 298 ? 7.986 -11.815 -2.192 1.00 97.62 298 TYR A CA 1
ATOM 2404 C C . TYR A 1 298 ? 8.335 -12.661 -0.961 1.00 97.62 298 TYR A C 1
ATOM 2406 O O . TYR A 1 298 ? 7.455 -13.288 -0.388 1.00 97.62 298 TYR A O 1
ATOM 2414 N N . ASP A 1 299 ? 9.602 -12.664 -0.533 1.00 95.75 299 ASP A N 1
ATOM 2415 C CA . ASP A 1 299 ? 10.052 -13.392 0.661 1.00 95.75 299 ASP A CA 1
ATOM 2416 C C . ASP A 1 299 ? 9.365 -12.858 1.945 1.00 95.75 299 ASP A C 1
ATOM 2418 O O . ASP A 1 299 ? 9.371 -13.550 2.960 1.00 95.75 299 ASP A O 1
ATOM 2422 N N . PHE A 1 300 ? 8.800 -11.641 1.916 1.00 95.19 300 PHE A N 1
ATOM 2423 C CA . PHE A 1 300 ? 8.085 -11.022 3.038 1.00 95.19 300 PHE A CA 1
ATOM 2424 C C . PHE A 1 300 ? 6.557 -11.129 2.909 1.00 95.19 300 PHE A C 1
ATOM 2426 O O . PHE A 1 300 ? 5.889 -11.501 3.866 1.00 95.19 300 PHE A O 1
ATOM 2433 N N . ASP A 1 301 ? 6.010 -10.789 1.741 1.00 95.81 301 ASP A N 1
ATOM 2434 C CA . ASP A 1 301 ? 4.579 -10.816 1.435 1.00 95.81 301 ASP A CA 1
ATOM 2435 C C . ASP A 1 301 ? 4.377 -11.226 -0.042 1.00 95.81 301 ASP A C 1
ATOM 2437 O O . ASP A 1 301 ? 4.470 -10.391 -0.958 1.00 95.81 301 ASP A O 1
ATOM 2441 N N . PRO A 1 302 ? 4.139 -12.527 -0.302 1.00 96.00 302 PRO A N 1
ATOM 2442 C CA . PRO A 1 302 ? 3.949 -13.058 -1.651 1.00 96.00 302 PRO A CA 1
ATOM 2443 C C . PRO A 1 302 ? 2.735 -12.475 -2.382 1.00 96.00 302 PRO A C 1
ATOM 2445 O O . PRO A 1 302 ? 2.764 -12.311 -3.608 1.00 96.00 302 PRO A O 1
ATOM 2448 N N . GLU A 1 303 ? 1.661 -12.159 -1.657 1.00 95.31 303 GLU A N 1
ATOM 2449 C CA . GLU A 1 303 ? 0.436 -11.626 -2.249 1.00 95.31 303 GLU A CA 1
ATOM 2450 C C . GLU A 1 303 ? 0.667 -10.192 -2.730 1.00 95.31 303 GLU A C 1
ATOM 2452 O O . GLU A 1 303 ? 0.442 -9.882 -3.906 1.00 95.31 303 GLU A O 1
ATOM 2457 N N . PHE A 1 304 ? 1.228 -9.344 -1.867 1.00 96.06 304 PHE A N 1
ATOM 2458 C CA . PHE A 1 304 ? 1.595 -7.976 -2.219 1.00 96.06 304 PHE A CA 1
ATOM 2459 C C . PHE A 1 304 ? 2.616 -7.929 -3.366 1.00 96.06 304 PHE A C 1
ATOM 2461 O O . PHE A 1 304 ? 2.509 -7.092 -4.271 1.00 96.06 304 PHE A O 1
ATOM 2468 N N . ALA A 1 305 ? 3.583 -8.854 -3.389 1.00 97.56 305 ALA A N 1
ATOM 2469 C CA . ALA A 1 305 ? 4.519 -8.990 -4.502 1.00 97.56 305 ALA A CA 1
ATOM 2470 C C . ALA A 1 305 ? 3.796 -9.309 -5.820 1.00 97.56 305 ALA A C 1
ATOM 2472 O O . ALA A 1 305 ? 4.052 -8.660 -6.837 1.00 97.56 305 ALA A O 1
ATOM 2473 N N . THR A 1 306 ? 2.865 -10.265 -5.808 1.00 97.06 306 THR A N 1
ATOM 2474 C CA . THR A 1 306 ? 2.085 -10.661 -6.992 1.00 97.06 306 THR A CA 1
ATOM 2475 C C . THR A 1 306 ? 1.277 -9.480 -7.534 1.00 97.06 306 THR A C 1
ATOM 2477 O O . THR A 1 306 ? 1.384 -9.155 -8.719 1.00 97.06 306 THR A O 1
ATOM 2480 N N . GLN A 1 307 ? 0.557 -8.768 -6.662 1.00 97.19 307 GLN A N 1
ATOM 2481 C CA . GLN A 1 307 ? -0.200 -7.568 -7.035 1.00 97.19 307 GLN A CA 1
ATOM 2482 C C . GLN A 1 307 ? 0.714 -6.482 -7.629 1.00 97.19 307 GLN A C 1
ATOM 2484 O O . GLN A 1 307 ? 0.395 -5.886 -8.661 1.00 97.19 307 GLN A O 1
ATOM 2489 N N . SER A 1 308 ? 1.889 -6.260 -7.033 1.00 98.19 308 SER A N 1
ATOM 2490 C CA . SER A 1 308 ? 2.883 -5.308 -7.546 1.00 98.19 308 SER A CA 1
ATOM 2491 C C . SER A 1 308 ? 3.376 -5.701 -8.945 1.00 98.19 308 SER A C 1
ATOM 2493 O O . SER A 1 308 ? 3.462 -4.861 -9.841 1.00 98.19 308 SER A O 1
ATOM 2495 N N . LEU A 1 309 ? 3.643 -6.991 -9.184 1.00 98.25 309 LEU A N 1
ATOM 2496 C CA . LEU A 1 309 ? 4.074 -7.495 -10.491 1.00 98.25 309 LEU A CA 1
ATOM 2497 C C . LEU A 1 309 ? 3.011 -7.274 -11.576 1.00 98.25 309 LEU A C 1
ATOM 2499 O O . LEU A 1 309 ? 3.349 -6.905 -12.706 1.00 98.25 309 LEU A O 1
ATOM 2503 N N . GLU A 1 310 ? 1.733 -7.475 -11.252 1.00 97.81 310 GLU A N 1
ATOM 2504 C CA . GLU A 1 310 ? 0.619 -7.186 -12.160 1.00 97.81 310 GLU A CA 1
ATOM 2505 C C . GLU A 1 310 ? 0.537 -5.696 -12.508 1.00 97.81 310 GLU A C 1
ATOM 2507 O O . GLU A 1 310 ? 0.426 -5.339 -13.687 1.00 97.81 310 GLU A O 1
ATOM 2512 N N . GLN A 1 311 ? 0.670 -4.823 -11.506 1.00 98.06 311 GLN A N 1
ATOM 2513 C CA . GLN A 1 311 ? 0.698 -3.373 -11.704 1.00 98.06 311 GLN A CA 1
ATOM 2514 C C . GLN A 1 311 ? 1.871 -2.953 -12.595 1.00 98.06 311 GLN A C 1
ATOM 2516 O O . GLN A 1 311 ? 1.685 -2.192 -13.545 1.00 98.06 311 GLN A O 1
ATOM 2521 N N . TRP A 1 312 ? 3.068 -3.498 -12.367 1.00 98.50 312 TRP A N 1
ATOM 2522 C CA . TRP A 1 312 ? 4.249 -3.218 -13.186 1.00 98.50 312 TRP A CA 1
ATOM 2523 C C . TRP A 1 312 ? 4.085 -3.694 -14.635 1.00 98.50 312 TRP A C 1
ATOM 2525 O O . TRP A 1 312 ? 4.458 -2.979 -15.567 1.00 98.50 312 TRP A O 1
ATOM 2535 N N . ARG A 1 313 ? 3.470 -4.864 -14.859 1.00 98.19 313 ARG A N 1
ATOM 2536 C CA . ARG A 1 313 ? 3.121 -5.352 -16.207 1.00 98.19 313 ARG A CA 1
ATOM 2537 C C . ARG A 1 313 ? 2.149 -4.412 -16.909 1.00 98.19 313 ARG A C 1
ATOM 2539 O O . ARG A 1 313 ? 2.361 -4.079 -18.077 1.00 98.19 313 ARG A O 1
ATOM 2546 N N . ALA A 1 314 ? 1.089 -4.001 -16.216 1.00 97.94 314 ALA A N 1
ATOM 2547 C CA . ALA A 1 314 ? 0.104 -3.067 -16.749 1.00 97.94 314 ALA A CA 1
ATOM 2548 C C . ALA A 1 314 ? 0.753 -1.716 -17.085 1.00 97.94 314 ALA A C 1
ATOM 2550 O O . ALA A 1 314 ? 0.542 -1.188 -18.177 1.00 97.94 314 ALA A O 1
ATOM 2551 N N . PHE A 1 315 ? 1.613 -1.210 -16.198 1.00 98.12 315 PHE A N 1
ATOM 2552 C CA . PHE A 1 315 ? 2.363 0.025 -16.390 1.00 98.12 315 PHE A CA 1
ATOM 2553 C C . PHE A 1 315 ? 3.288 -0.038 -17.614 1.00 98.12 315 PHE A C 1
ATOM 2555 O O . PHE A 1 315 ? 3.222 0.837 -18.476 1.00 98.12 315 PHE A O 1
ATOM 2562 N N . VAL A 1 316 ? 4.103 -1.093 -17.747 1.00 98.06 316 VAL A N 1
ATOM 2563 C CA . VAL A 1 316 ? 5.027 -1.258 -18.885 1.00 98.06 316 VAL A CA 1
ATOM 2564 C C . VAL A 1 316 ? 4.278 -1.456 -20.201 1.00 98.06 316 VAL A C 1
ATOM 2566 O O . VAL A 1 316 ? 4.739 -0.973 -21.238 1.00 98.06 316 VAL A O 1
ATOM 2569 N N . ARG A 1 317 ? 3.118 -2.124 -20.188 1.00 97.94 317 ARG A N 1
ATOM 2570 C CA . ARG A 1 317 ? 2.246 -2.261 -21.366 1.00 97.94 317 ARG A CA 1
ATOM 2571 C C . ARG A 1 317 ? 1.630 -0.919 -21.781 1.00 97.94 317 ARG A C 1
ATOM 2573 O O . ARG A 1 317 ? 1.539 -0.628 -22.975 1.00 97.94 317 ARG A O 1
ATOM 2580 N N . GLY A 1 318 ? 1.236 -0.114 -20.800 1.00 97.75 318 GLY A N 1
ATOM 2581 C CA . GLY A 1 318 ? 0.388 1.054 -20.992 1.00 97.75 318 GLY A CA 1
ATOM 2582 C C . GLY A 1 318 ? -1.091 0.668 -21.155 1.00 97.75 318 GLY A C 1
ATOM 2583 O O . GLY A 1 318 ? -1.433 -0.515 -21.278 1.00 97.75 318 GLY A O 1
ATOM 2584 N N . PRO A 1 319 ? -2.002 1.654 -21.144 1.00 97.38 319 PRO A N 1
ATOM 2585 C CA . PRO A 1 319 ? -3.431 1.408 -21.301 1.00 97.38 319 PRO A CA 1
ATOM 2586 C C . PRO A 1 319 ? -3.755 0.826 -22.693 1.00 97.38 319 PRO A C 1
ATOM 2588 O O . PRO A 1 319 ? -3.121 1.211 -23.676 1.00 97.38 319 PRO A O 1
ATOM 2591 N N . PRO A 1 320 ? -4.794 -0.023 -22.836 1.00 96.12 320 PRO A N 1
ATOM 2592 C CA . PRO A 1 320 ? -5.125 -0.672 -24.113 1.00 96.12 320 PRO A CA 1
ATOM 2593 C C . PRO A 1 320 ? -5.350 0.295 -25.287 1.00 96.12 320 PRO A C 1
ATOM 2595 O O . PRO A 1 320 ? -4.996 -0.013 -26.420 1.00 96.12 320 PRO A O 1
ATOM 2598 N N . ASN A 1 321 ? -5.906 1.479 -25.011 1.00 97.56 321 ASN A N 1
ATOM 2599 C CA . ASN A 1 321 ? -6.194 2.499 -26.026 1.00 97.56 321 ASN A CA 1
ATOM 2600 C C . ASN A 1 321 ? -4.966 3.335 -26.418 1.00 97.56 321 ASN A C 1
ATOM 2602 O O . ASN A 1 321 ? -4.992 4.039 -27.425 1.00 97.56 321 ASN A O 1
ATOM 2606 N N . ARG A 1 322 ? -3.910 3.305 -25.602 1.00 97.00 322 ARG A N 1
ATOM 2607 C CA . ARG A 1 322 ? -2.689 4.085 -25.805 1.00 97.00 322 ARG A CA 1
ATOM 2608 C C . ARG A 1 322 ? -1.502 3.319 -25.211 1.00 97.00 322 ARG A C 1
ATOM 2610 O O . ARG A 1 322 ? -1.015 3.705 -24.150 1.00 97.00 322 ARG A O 1
ATOM 2617 N N . PRO A 1 323 ? -1.066 2.223 -25.856 1.00 97.12 323 PRO A N 1
ATOM 2618 C CA . PRO A 1 323 ? 0.097 1.479 -25.394 1.00 97.12 323 PRO A CA 1
ATOM 2619 C C . PRO A 1 323 ? 1.344 2.370 -25.412 1.00 97.12 323 PRO A C 1
ATOM 2621 O O . PRO A 1 323 ? 1.425 3.322 -26.198 1.00 97.12 323 PRO A O 1
ATOM 2624 N N . ASN A 1 324 ? 2.316 2.048 -24.558 1.00 96.25 324 ASN A N 1
ATOM 2625 C CA . ASN A 1 324 ? 3.601 2.751 -24.543 1.00 96.25 324 ASN A CA 1
ATOM 2626 C C . ASN A 1 324 ? 4.328 2.562 -25.882 1.00 96.25 324 ASN A C 1
ATOM 2628 O O . ASN A 1 324 ? 4.178 1.524 -26.536 1.00 96.25 324 ASN A O 1
ATOM 2632 N N . ALA A 1 325 ? 5.110 3.555 -26.307 1.00 96.88 325 ALA A N 1
ATOM 2633 C CA . ALA A 1 325 ? 5.862 3.424 -27.547 1.00 96.88 325 ALA A CA 1
ATOM 2634 C C . ALA A 1 325 ? 7.054 2.468 -27.349 1.00 96.88 325 ALA A C 1
ATOM 2636 O O . ALA A 1 325 ? 7.753 2.514 -26.345 1.00 96.88 3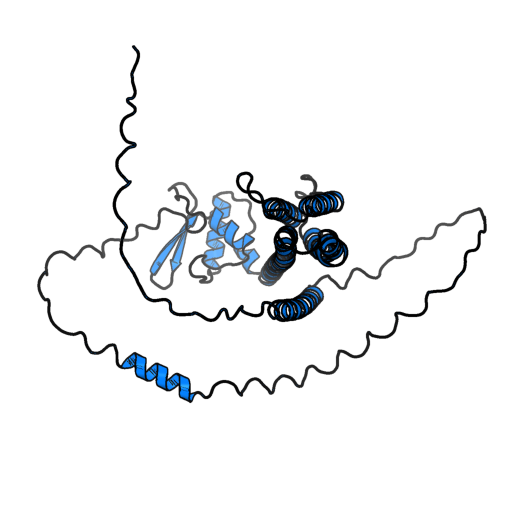25 ALA A O 1
ATOM 2637 N N . ASP A 1 326 ? 7.302 1.594 -28.327 1.00 97.06 326 ASP A N 1
ATOM 2638 C CA . ASP A 1 326 ? 8.388 0.603 -28.269 1.00 97.06 326 ASP A CA 1
ATOM 2639 C C . ASP A 1 326 ? 9.269 0.705 -29.519 1.00 97.06 326 ASP A C 1
ATOM 2641 O O . ASP A 1 326 ? 9.254 -0.154 -30.407 1.00 97.06 326 ASP A O 1
ATOM 2645 N N . ARG A 1 327 ? 10.029 1.805 -29.618 1.00 96.06 327 ARG A N 1
ATOM 2646 C CA . ARG A 1 327 ? 10.931 2.064 -30.755 1.00 96.06 327 ARG A CA 1
ATOM 2647 C C . ARG A 1 327 ? 12.003 0.983 -30.862 1.00 96.06 327 ARG A C 1
ATOM 2649 O O . ARG A 1 327 ? 12.311 0.518 -31.961 1.00 96.06 327 ARG A O 1
ATOM 2656 N N . ASN A 1 328 ? 12.508 0.534 -29.715 1.00 93.25 328 ASN A N 1
ATOM 2657 C CA . ASN A 1 328 ? 13.610 -0.422 -29.626 1.00 93.25 328 ASN A CA 1
ATOM 2658 C C . ASN A 1 328 ? 13.172 -1.893 -29.628 1.00 93.25 328 ASN A C 1
ATOM 2660 O O . ASN A 1 328 ? 14.023 -2.785 -29.678 1.00 93.25 328 ASN A O 1
ATOM 2664 N N . ARG A 1 329 ? 11.864 -2.182 -29.635 1.00 95.94 329 ARG A N 1
ATOM 2665 C CA . ARG A 1 329 ? 11.314 -3.549 -29.580 1.00 95.94 329 ARG A CA 1
ATOM 2666 C C . ARG A 1 329 ? 11.814 -4.334 -28.364 1.00 95.94 329 ARG A C 1
ATOM 2668 O O . ARG A 1 329 ? 12.165 -5.516 -28.479 1.00 95.94 329 ARG A O 1
ATOM 2675 N N . VAL A 1 330 ? 11.926 -3.657 -27.223 1.00 97.19 330 VAL A N 1
ATOM 2676 C CA . VAL A 1 330 ? 12.409 -4.221 -25.952 1.00 97.19 330 VAL A CA 1
ATOM 2677 C C . VAL A 1 330 ? 11.276 -4.481 -24.964 1.00 97.19 330 VAL A C 1
ATOM 2679 O O . VAL A 1 330 ? 11.474 -5.225 -24.006 1.00 97.19 330 VAL A O 1
ATOM 2682 N N . GLN A 1 331 ? 10.068 -3.975 -25.219 1.00 96.94 331 GLN A N 1
ATOM 2683 C CA . GLN A 1 331 ? 8.918 -4.191 -24.340 1.00 96.94 331 GLN A CA 1
ATOM 2684 C C . GLN A 1 331 ? 8.588 -5.684 -24.195 1.00 96.94 331 GLN A C 1
ATOM 2686 O O . GLN A 1 331 ? 8.410 -6.175 -23.084 1.00 96.94 331 GLN A O 1
ATOM 2691 N N . ASN A 1 332 ? 8.613 -6.450 -25.294 1.00 97.12 332 ASN A N 1
ATOM 2692 C CA . ASN A 1 332 ? 8.401 -7.905 -25.254 1.00 97.12 332 ASN A CA 1
ATOM 2693 C C . ASN A 1 332 ? 9.438 -8.636 -24.388 1.00 97.12 332 ASN A C 1
ATOM 2695 O O . ASN A 1 332 ? 9.111 -9.626 -23.738 1.00 97.12 332 ASN A O 1
ATOM 2699 N N . MET A 1 333 ? 10.680 -8.143 -24.354 1.00 98.00 333 MET A N 1
ATOM 2700 C CA . MET A 1 333 ? 11.726 -8.701 -23.495 1.00 98.00 333 MET A CA 1
ATOM 2701 C C . MET A 1 333 ? 11.414 -8.445 -22.015 1.00 98.00 333 MET A C 1
ATOM 2703 O O . MET A 1 333 ? 11.563 -9.352 -21.202 1.00 98.00 333 MET A O 1
ATOM 2707 N N . ALA A 1 334 ? 10.923 -7.251 -21.669 1.00 98.00 334 ALA A N 1
ATOM 2708 C CA . ALA A 1 334 ? 10.472 -6.946 -20.312 1.00 98.00 334 ALA A CA 1
ATOM 2709 C C . ALA A 1 334 ? 9.255 -7.791 -19.896 1.00 98.00 334 ALA A C 1
ATOM 2711 O O . ALA A 1 334 ? 9.227 -8.330 -18.793 1.00 98.00 334 ALA A O 1
ATOM 2712 N N . MET A 1 335 ? 8.281 -7.983 -20.791 1.00 98.38 335 MET A N 1
ATOM 2713 C CA . MET A 1 335 ? 7.119 -8.838 -20.515 1.00 98.38 335 MET A CA 1
ATOM 2714 C C . MET A 1 335 ? 7.513 -10.305 -20.305 1.00 98.38 335 MET A C 1
ATOM 2716 O O . MET A 1 335 ? 6.974 -10.965 -19.413 1.00 98.38 335 MET A O 1
ATOM 2720 N N . GLN A 1 336 ? 8.481 -10.807 -21.079 1.00 98.38 336 GLN A N 1
ATOM 2721 C CA . GLN A 1 336 ? 9.042 -12.141 -20.865 1.00 98.38 336 GLN A CA 1
ATOM 2722 C C . GLN A 1 336 ? 9.730 -12.237 -19.500 1.00 98.38 336 GLN A C 1
ATOM 2724 O O . GLN A 1 336 ? 9.476 -13.182 -18.761 1.00 98.38 336 GLN A O 1
ATOM 2729 N N . PHE A 1 337 ? 10.528 -11.232 -19.130 1.00 98.44 337 PHE A N 1
ATOM 2730 C CA . PHE A 1 337 ? 11.170 -11.170 -17.819 1.00 98.44 337 PHE A CA 1
ATOM 2731 C C . PHE A 1 337 ? 10.151 -11.197 -16.668 1.00 98.44 337 PHE A C 1
ATOM 2733 O O . PHE A 1 337 ? 10.324 -11.962 -15.722 1.00 98.44 337 PHE A O 1
ATOM 2740 N N . PHE A 1 338 ? 9.058 -10.432 -16.753 1.00 98.44 338 PHE A N 1
ATOM 2741 C CA . PHE A 1 338 ? 8.003 -10.490 -15.738 1.00 98.44 338 PHE A CA 1
ATOM 2742 C C . PHE A 1 338 ? 7.289 -11.844 -15.702 1.00 98.44 338 PHE A C 1
ATOM 2744 O O . PHE A 1 338 ? 6.875 -12.277 -14.631 1.00 98.44 338 PHE A O 1
ATOM 2751 N N . SER A 1 339 ? 7.131 -12.514 -16.846 1.00 98.25 339 SER A N 1
ATOM 2752 C CA . SER A 1 339 ? 6.577 -13.878 -16.916 1.00 98.25 339 SER A CA 1
ATOM 2753 C C . SER A 1 339 ? 7.505 -14.894 -16.252 1.00 98.25 339 SER A C 1
ATOM 2755 O O . SER A 1 339 ? 7.049 -15.800 -15.562 1.00 98.25 339 SER A O 1
ATOM 2757 N N . ASP A 1 340 ? 8.817 -14.715 -16.411 1.00 98.38 340 ASP A N 1
ATOM 2758 C CA . ASP A 1 340 ? 9.808 -15.529 -15.717 1.00 98.38 340 ASP A CA 1
ATOM 2759 C C . ASP A 1 340 ? 9.781 -15.280 -14.201 1.00 98.38 340 ASP A C 1
ATOM 2761 O O . ASP A 1 340 ? 9.901 -16.241 -13.452 1.00 98.38 340 ASP A O 1
ATOM 2765 N N . LEU A 1 341 ? 9.575 -14.039 -13.736 1.00 98.19 341 LEU A N 1
ATOM 2766 C CA . LEU A 1 341 ? 9.398 -13.762 -12.303 1.00 98.19 341 LEU A CA 1
ATOM 2767 C C . LEU A 1 341 ? 8.170 -14.473 -11.727 1.00 98.19 341 LEU A C 1
ATOM 2769 O O . LEU A 1 341 ? 8.299 -15.144 -10.717 1.00 98.19 341 LEU A O 1
ATOM 2773 N N . GLU A 1 342 ? 7.012 -14.387 -12.377 1.00 97.69 342 GLU A N 1
ATOM 2774 C CA . GLU A 1 342 ? 5.794 -15.080 -11.921 1.00 97.69 342 GLU A CA 1
ATOM 2775 C C . GLU A 1 342 ? 5.966 -16.605 -11.890 1.00 97.69 342 GLU A C 1
ATOM 2777 O O . GLU A 1 342 ? 5.476 -17.274 -10.987 1.00 97.69 342 GLU A O 1
ATOM 2782 N N . ARG A 1 343 ? 6.704 -17.174 -12.851 1.00 97.75 343 ARG A N 1
ATOM 2783 C CA . ARG A 1 343 ? 7.027 -18.607 -12.841 1.00 97.75 343 ARG A CA 1
ATOM 2784 C C . ARG A 1 343 ? 7.976 -18.976 -11.699 1.00 97.75 343 ARG A C 1
ATOM 2786 O O . ARG A 1 343 ? 7.830 -20.046 -11.116 1.00 97.75 343 ARG A O 1
ATOM 2793 N N . ASP A 1 344 ? 8.976 -18.137 -11.438 1.00 97.88 344 ASP A N 1
ATOM 2794 C CA . ASP A 1 344 ? 9.985 -18.370 -10.399 1.00 97.88 344 ASP A CA 1
ATOM 2795 C C . ASP A 1 344 ? 9.415 -18.127 -8.980 1.00 97.88 344 ASP A C 1
ATOM 2797 O O . ASP A 1 344 ? 9.946 -18.669 -8.011 1.00 97.88 344 ASP A O 1
ATOM 2801 N N . TYR A 1 345 ? 8.338 -17.341 -8.873 1.00 97.25 345 TYR A N 1
ATOM 2802 C CA . TYR A 1 345 ? 7.685 -16.892 -7.640 1.00 97.25 345 TYR A CA 1
ATOM 2803 C C . TYR A 1 345 ? 6.151 -16.970 -7.796 1.00 97.25 345 TYR A C 1
ATOM 2805 O O . TYR A 1 345 ? 5.505 -15.950 -8.052 1.00 97.25 345 TYR A O 1
ATOM 2813 N N . PRO A 1 346 ? 5.564 -18.179 -7.733 1.00 95.38 346 PRO A N 1
ATOM 2814 C CA . PRO A 1 346 ? 4.139 -18.379 -7.981 1.00 95.38 346 PRO A CA 1
ATOM 2815 C C . PRO A 1 346 ? 3.278 -17.756 -6.877 1.00 95.38 346 PRO A C 1
ATOM 2817 O O . PRO A 1 346 ? 3.687 -17.712 -5.725 1.00 95.38 346 PRO A O 1
ATOM 2820 N N . ALA A 1 347 ? 2.059 -17.327 -7.206 1.00 91.81 347 ALA A N 1
ATOM 2821 C CA . ALA A 1 347 ? 1.126 -16.837 -6.194 1.00 91.81 347 ALA A CA 1
ATOM 2822 C C . ALA A 1 347 ? 0.890 -17.900 -5.096 1.00 91.81 347 ALA A C 1
ATOM 2824 O O . ALA A 1 347 ? 0.796 -19.092 -5.425 1.00 91.81 347 ALA A O 1
ATOM 2825 N N . PRO A 1 348 ? 0.783 -17.491 -3.816 1.00 89.31 348 PRO A N 1
ATOM 2826 C CA . PRO A 1 348 ? 0.475 -18.412 -2.731 1.00 89.31 348 PRO A CA 1
ATOM 2827 C C . PRO A 1 348 ? -0.861 -19.098 -3.011 1.00 89.31 348 PRO A C 1
ATOM 2829 O O . PRO A 1 348 ? -1.801 -18.494 -3.539 1.00 89.31 348 PRO A O 1
ATOM 2832 N N . SER A 1 349 ? -0.942 -20.391 -2.706 1.00 89.06 349 SER A N 1
ATOM 2833 C CA . SER A 1 349 ? -2.188 -21.115 -2.915 1.00 89.06 349 SER A CA 1
ATOM 2834 C C . SER A 1 349 ? -3.235 -20.618 -1.902 1.00 89.06 349 SER A C 1
ATOM 2836 O O . SER A 1 349 ? -2.893 -20.444 -0.733 1.00 89.06 349 SER A O 1
ATOM 2838 N N . PRO A 1 350 ? -4.517 -20.426 -2.285 1.00 83.56 350 PRO A N 1
ATOM 2839 C CA . PRO A 1 350 ? -5.548 -19.923 -1.364 1.00 83.56 350 PRO A CA 1
ATOM 2840 C C . PRO A 1 350 ? -5.744 -20.765 -0.093 1.00 83.56 350 PRO A C 1
ATOM 2842 O O . PRO A 1 350 ? -6.409 -20.333 0.837 1.00 83.56 350 PRO A O 1
ATOM 2845 N N . GLN A 1 351 ? -5.211 -21.989 -0.066 1.00 78.81 351 GLN A N 1
ATOM 2846 C CA . GLN A 1 351 ? -5.336 -22.909 1.061 1.00 78.81 351 GLN A CA 1
ATOM 2847 C C . GLN A 1 351 ? -4.300 -22.661 2.168 1.00 78.81 351 GLN A C 1
ATOM 2849 O O . GLN A 1 351 ? -4.493 -23.149 3.275 1.00 78.81 351 GLN A O 1
ATOM 2854 N N . GLU A 1 352 ? -3.214 -21.933 1.896 1.00 72.75 352 GLU A N 1
ATOM 2855 C CA . GLU A 1 352 ? -2.135 -21.707 2.872 1.00 72.75 352 GLU A CA 1
ATOM 2856 C C . GLU A 1 352 ? -2.380 -20.464 3.744 1.00 72.75 352 GLU A C 1
ATOM 2858 O O . GLU A 1 352 ? -1.956 -20.427 4.899 1.00 72.75 352 GLU A O 1
ATOM 2863 N N . SER A 1 353 ? -3.134 -19.479 3.245 1.00 63.47 353 SER A N 1
ATOM 2864 C CA . SER A 1 353 ? -3.388 -18.207 3.938 1.00 63.47 353 SER A CA 1
ATOM 2865 C C . SER A 1 353 ? -4.330 -18.309 5.143 1.00 63.47 353 SER A C 1
ATOM 2867 O O . SER A 1 353 ? -4.325 -17.425 5.995 1.00 63.47 353 SER A O 1
ATOM 2869 N N . GLU A 1 354 ? -5.136 -19.370 5.245 1.00 67.00 354 GLU A N 1
ATOM 2870 C CA . GLU A 1 354 ? -6.072 -19.548 6.369 1.00 67.00 354 GLU A CA 1
ATOM 2871 C C . GLU A 1 354 ? -5.406 -20.155 7.615 1.00 67.00 354 GLU A C 1
ATOM 2873 O O . GLU A 1 354 ? -5.930 -20.019 8.717 1.00 67.00 354 GLU A O 1
ATOM 2878 N N . SER A 1 355 ? -4.249 -20.810 7.472 1.00 61.91 355 SER A N 1
ATOM 2879 C CA . SER A 1 355 ? -3.618 -21.555 8.572 1.00 61.91 355 SER A CA 1
ATOM 2880 C C . SER A 1 355 ? -2.589 -20.779 9.399 1.00 61.91 355 SER A C 1
ATOM 2882 O O . SER A 1 355 ? -2.178 -21.285 10.438 1.00 61.91 355 SER A O 1
ATOM 2884 N N . GLU A 1 356 ? -2.160 -19.591 8.964 1.00 57.28 356 GLU A N 1
ATOM 2885 C CA . GLU A 1 356 ? -1.061 -18.844 9.612 1.00 57.28 356 GLU A CA 1
ATOM 2886 C C . GLU A 1 356 ? -1.521 -17.647 10.468 1.00 57.28 356 GLU A C 1
ATOM 2888 O O . GLU A 1 356 ? -0.701 -17.037 11.147 1.00 57.28 356 GLU A O 1
ATOM 2893 N N . ASN A 1 357 ? -2.825 -17.340 10.481 1.00 48.25 357 ASN A N 1
ATOM 2894 C CA . ASN A 1 357 ? -3.424 -16.258 11.283 1.00 48.25 357 ASN A CA 1
ATOM 2895 C C . ASN A 1 357 ? -4.257 -16.765 12.483 1.00 48.25 357 ASN A C 1
ATOM 2897 O O . ASN A 1 357 ? -5.101 -16.030 12.994 1.00 48.25 357 ASN A O 1
ATOM 2901 N N . VAL A 1 358 ? -4.035 -18.011 12.922 1.00 41.31 358 VAL A N 1
ATOM 2902 C CA . VAL A 1 358 ? -4.565 -18.593 14.176 1.00 41.31 358 VAL A CA 1
ATOM 2903 C C . VAL A 1 358 ? -3.402 -18.850 15.118 1.00 41.31 358 VAL A C 1
ATOM 2905 O O . VAL A 1 358 ? -3.539 -18.546 16.324 1.00 41.31 358 VAL A O 1
#

pLDDT: mean 74.51, std 24.94, range [31.19, 98.56]